Protein AF-0000000072336458 (afdb_homodimer)

Sequence (300 aa):
MQIFTILPWEIFVFIHFLVFYIAMMILLLCTHAFKNTLLQSLSLAPEAEARVSVIKREISEYDVVLFMKGNASKPACKFSRQALDILKTSKVPIIRTVDVLESQELRSGIKIFSNYPYIPQLYVRKTFIGGLEKILDMYNDGSLHKLLQGMQIFTILPWEIFVFIHFLVFYIAMMILLLCTHAFKNTLLQSLSLAPEAEARVSVIKREISEYDVVLFMKGNASKPACKFSRQALDILKTSKVPIIRTVDVLESQELRSGIKIFSNYPYIPQLYVRKTFIGGLEKILDMYNDGSLHKLLQG

pLDDT: mean 80.17, std 22.58, range [30.06, 98.81]

Foldseek 3Di:
DPPPPPPDPVVVVVVVVVVVVVVVVVVVVCCVVVVVVVPPVPVVPPLLVVLLVVVQCQLQVDQKEKEAADWPVDGDDPQRPQLSVLCVVLVQPDYHYHHQVVDPSNLVNVCVVLVHNDPTWMHGNSHTQGGSVSSVVCSVVVNNSVRRVD/DPPPPPVDCVVVVVVVVVVVVVVVVVVVVCCVVVVVVVPPCPVVPVLLVVLLVVVQCQLQVDQKEKEAADWPVDGDDPQRPVLSVLCVVLVQPDYHYHHQVVDPSNLVNVCVVLVHNDPTWMHGNSHTQGGSVSSVVCSVVVNNSVRRVD

Structure (mmCIF, N/CA/C/O backbone):
data_AF-0000000072336458-model_v1
#
loop_
_entity.id
_entity.type
_entity.pdbx_description
1 polymer 'Glutaredoxin domain-containing protein'
#
loop_
_atom_site.group_PDB
_atom_site.id
_atom_site.type_symbol
_atom_site.label_atom_id
_atom_site.label_alt_id
_atom_site.label_comp_id
_atom_site.label_asym_id
_atom_site.label_entity_id
_atom_site.label_seq_id
_atom_site.pdbx_PDB_ins_code
_atom_site.Cartn_x
_atom_site.Cartn_y
_atom_site.Cartn_z
_atom_site.occupancy
_atom_site.B_iso_or_equiv
_atom_site.auth_seq_id
_atom_site.auth_comp_id
_atom_site.auth_asym_id
_atom_site.auth_atom_id
_atom_site.pdbx_PDB_model_num
ATOM 1 N N . MET A 1 1 ? -31.766 7.355 86.062 1 30.81 1 MET A N 1
ATOM 2 C CA . MET A 1 1 ? -30.453 7.992 85.938 1 30.81 1 MET A CA 1
ATOM 3 C C . MET A 1 1 ? -29.766 7.477 84.688 1 30.81 1 MET A C 1
ATOM 5 O O . MET A 1 1 ? -29.312 6.328 84.625 1 30.81 1 MET A O 1
ATOM 9 N N . GLN A 1 2 ? -30.328 7.812 83.438 1 34.25 2 GLN A N 1
ATOM 10 C CA . GLN A 1 2 ? -30.031 7.371 82.062 1 34.25 2 GLN A CA 1
ATOM 11 C C . GLN A 1 2 ? -28.672 7.902 81.562 1 34.25 2 GLN A C 1
ATOM 13 O O . GLN A 1 2 ? -28.422 9.109 81.625 1 34.25 2 GLN A O 1
ATOM 18 N N . ILE A 1 3 ? -27.531 7.203 81.812 1 37.75 3 ILE A N 1
ATOM 19 C CA . ILE A 1 3 ? -26.125 7.426 81.562 1 37.75 3 ILE A CA 1
ATOM 20 C C . ILE A 1 3 ? -25.906 7.539 80.062 1 37.75 3 ILE A C 1
ATOM 22 O O . ILE A 1 3 ? -26.156 6.582 79.312 1 37.75 3 ILE A O 1
ATOM 26 N N . PHE A 1 4 ? -26.219 8.719 79.375 1 40.88 4 PHE A N 1
ATOM 27 C CA . PHE A 1 4 ? -25.969 9.047 77.938 1 40.88 4 PHE A CA 1
ATOM 28 C C . PHE A 1 4 ? -24.469 9.133 77.688 1 40.88 4 PHE A C 1
ATOM 30 O O . PHE A 1 4 ? -23.766 9.922 78.312 1 40.88 4 PHE A O 1
ATOM 37 N N . THR A 1 5 ? -23.766 7.969 77.5 1 41.88 5 THR A N 1
ATOM 38 C CA . THR A 1 5 ? -22.359 7.852 77.125 1 41.88 5 THR A CA 1
ATOM 39 C C . THR A 1 5 ? -22.047 8.617 75.875 1 41.88 5 THR A C 1
ATOM 41 O O . THR A 1 5 ? -22.625 8.344 74.812 1 41.88 5 THR A O 1
ATOM 44 N N . ILE A 1 6 ? -21.875 9.898 75.938 1 44.22 6 ILE A N 1
ATOM 45 C CA . ILE A 1 6 ? -21.422 10.844 74.938 1 44.22 6 ILE A CA 1
ATOM 46 C C . ILE A 1 6 ? -20.047 10.414 74.438 1 44.22 6 ILE A C 1
ATOM 48 O O . ILE A 1 6 ? -19.078 10.359 75.188 1 44.22 6 ILE A O 1
ATOM 52 N N . LEU A 1 7 ? -20.016 9.328 73.625 1 46.62 7 LEU A N 1
ATOM 53 C CA . LEU A 1 7 ? -18.75 8.969 73 1 46.62 7 LEU A CA 1
ATOM 54 C C . LEU A 1 7 ? -18.156 10.172 72.25 1 46.62 7 LEU A C 1
ATOM 56 O O . LEU A 1 7 ? -18.859 10.914 71.625 1 46.62 7 LEU A O 1
ATOM 60 N N . PRO A 1 8 ? -17 10.695 72.812 1 49.66 8 PRO A N 1
ATOM 61 C CA . PRO A 1 8 ? -16.359 11.961 72.438 1 49.66 8 PRO A CA 1
ATOM 62 C C . PRO A 1 8 ? -16.078 12.094 70.938 1 49.66 8 PRO A C 1
ATOM 64 O O . PRO A 1 8 ? -15.742 11.102 70.312 1 49.66 8 PRO A O 1
ATOM 67 N N . TRP A 1 9 ? -16.734 13.039 70.25 1 52.72 9 TRP A N 1
ATOM 68 C CA . TRP A 1 9 ? -16.625 13.555 68.875 1 52.72 9 TRP A CA 1
ATOM 69 C C . TRP A 1 9 ? -15.156 13.656 68.438 1 52.72 9 TRP A C 1
ATOM 71 O O . TRP A 1 9 ? -14.836 13.492 67.25 1 52.72 9 TRP A O 1
ATOM 81 N N . GLU A 1 10 ? -14.281 13.633 69.438 1 61.44 10 GLU A N 1
ATOM 82 C CA . GLU A 1 10 ? -12.859 13.82 69.125 1 61.44 10 GLU A CA 1
ATOM 83 C C . GLU A 1 10 ? -12.266 12.562 68.5 1 61.44 10 GLU A C 1
ATOM 85 O O . GLU A 1 10 ? -11.398 12.648 67.625 1 61.44 10 GLU A O 1
ATOM 90 N N . ILE A 1 11 ? -12.875 11.367 68.875 1 56.75 11 ILE A N 1
ATOM 91 C CA . ILE A 1 11 ? -12.359 10.117 68.312 1 56.75 11 ILE A CA 1
ATOM 92 C C . ILE A 1 11 ? -12.758 9.992 66.875 1 56.75 11 ILE A C 1
ATOM 94 O O . ILE A 1 11 ? -11.961 9.539 66 1 56.75 11 ILE A O 1
ATOM 98 N N . PHE A 1 12 ? -13.961 10.617 66.562 1 57.5 12 PHE A N 1
ATOM 99 C CA . PHE A 1 12 ? -14.43 10.547 65.188 1 57.5 12 PHE A CA 1
ATOM 100 C C . PHE A 1 12 ? -13.578 11.43 64.312 1 57.5 12 PHE A C 1
ATOM 102 O O . PHE A 1 12 ? -13.234 11.023 63.188 1 57.5 12 PHE A O 1
ATOM 109 N N . VAL A 1 13 ? -13.086 12.531 64.875 1 61.44 13 VAL A N 1
ATOM 110 C CA . VAL A 1 13 ? -12.297 13.461 64.062 1 61.44 13 VAL A CA 1
ATOM 111 C C . VAL A 1 13 ? -10.883 12.914 63.906 1 61.44 13 VAL A C 1
ATOM 113 O O . VAL A 1 13 ? -10.305 13.016 62.812 1 61.44 13 VAL A O 1
ATOM 116 N N . PHE A 1 14 ? -10.398 12.141 64.938 1 62.72 14 PHE A N 1
ATOM 117 C CA . PHE A 1 14 ? -9.055 11.586 64.875 1 62.72 14 PHE A CA 1
ATOM 118 C C . PHE A 1 14 ? -9 10.398 63.906 1 62.72 14 PHE A C 1
ATOM 120 O O . PHE A 1 14 ? -8.031 10.242 63.156 1 62.72 14 PHE A O 1
ATOM 127 N N . ILE A 1 15 ? -10.133 9.625 63.844 1 63.22 15 ILE A N 1
ATOM 128 C CA . ILE A 1 15 ? -10.195 8.484 62.969 1 63.22 15 ILE A CA 1
ATOM 129 C C . ILE A 1 15 ? -10.305 8.969 61.5 1 63.22 15 ILE A C 1
ATOM 131 O O . ILE A 1 15 ? -9.68 8.414 60.594 1 63.22 15 ILE A O 1
ATOM 135 N N . HIS A 1 16 ? -10.961 10.148 61.312 1 68.94 16 HIS A N 1
ATOM 136 C CA . HIS A 1 16 ? -11.102 10.695 59.969 1 68.94 16 HIS A CA 1
ATOM 137 C C . HIS A 1 16 ? -9.781 11.273 59.469 1 68.94 16 HIS A C 1
ATOM 139 O O . HIS A 1 16 ? -9.43 11.125 58.312 1 68.94 16 HIS A O 1
ATOM 145 N N . PHE A 1 17 ? -8.961 11.766 60.469 1 69.25 17 PHE A N 1
ATOM 146 C CA . PHE A 1 17 ? -7.66 12.312 60.125 1 69.25 17 PHE A CA 1
ATOM 147 C C . PHE A 1 17 ? -6.68 11.195 59.781 1 69.25 17 PHE A C 1
ATOM 149 O O . PHE A 1 17 ? -5.891 11.305 58.844 1 69.25 17 PHE A O 1
ATOM 156 N N . LEU A 1 18 ? -6.785 9.992 60.469 1 67.12 18 LEU A N 1
ATOM 157 C CA . LEU A 1 18 ? -5.918 8.852 60.219 1 67.12 18 LEU A CA 1
ATOM 158 C C . LEU A 1 18 ? -6.273 8.18 58.875 1 67.12 18 LEU A C 1
ATOM 160 O O . LEU A 1 18 ? -5.387 7.785 58.125 1 67.12 18 LEU A O 1
ATOM 164 N N . VAL A 1 19 ? -7.605 8.133 58.594 1 66.56 19 VAL A N 1
ATOM 165 C CA . VAL A 1 19 ? -8.055 7.535 57.344 1 66.56 19 VAL A CA 1
ATOM 166 C C . VAL A 1 19 ? -7.66 8.422 56.188 1 66.56 19 VAL A C 1
ATOM 168 O O . VAL A 1 19 ? -7.254 7.93 55.125 1 66.56 19 VAL A O 1
ATOM 171 N N . PHE A 1 20 ? -7.664 9.734 56.406 1 63.22 20 PHE A N 1
ATOM 172 C CA . PHE A 1 20 ? -7.258 10.68 55.375 1 63.22 20 PHE A CA 1
ATOM 173 C C . PHE A 1 20 ? -5.754 10.633 55.156 1 63.22 20 PHE A C 1
ATOM 175 O O . PHE A 1 20 ? -5.285 10.672 54 1 63.22 20 PHE A O 1
ATOM 182 N N . TYR A 1 21 ? -5.02 10.5 56.219 1 66.69 21 TYR A N 1
ATOM 183 C CA . TYR A 1 21 ? -3.568 10.391 56.125 1 66.69 21 TYR A CA 1
ATOM 184 C C . TYR A 1 21 ? -3.162 9.094 55.438 1 66.69 21 TYR A C 1
ATOM 186 O O . TYR A 1 21 ? -2.24 9.07 54.625 1 66.69 21 TYR A O 1
ATOM 194 N N . ILE A 1 22 ? -3.885 7.996 55.781 1 63.62 22 ILE A N 1
ATOM 195 C CA . ILE A 1 22 ? -3.594 6.711 55.156 1 63.62 22 ILE A CA 1
ATOM 196 C C . ILE A 1 22 ? -3.98 6.746 53.688 1 63.62 22 ILE A C 1
ATOM 198 O O . ILE A 1 22 ? -3.25 6.234 52.844 1 63.62 22 ILE A O 1
ATOM 202 N N . ALA A 1 23 ? -5.082 7.438 53.438 1 60.38 23 ALA A N 1
ATOM 203 C CA . ALA A 1 23 ? -5.508 7.586 52.062 1 60.38 23 ALA A CA 1
ATOM 204 C C . ALA A 1 23 ? -4.516 8.43 51.281 1 60.38 23 ALA A C 1
ATOM 206 O O . ALA A 1 23 ? -4.199 8.117 50.125 1 60.38 23 ALA A O 1
ATOM 207 N N . MET A 1 24 ? -3.934 9.492 51.906 1 55.81 24 MET A N 1
ATOM 208 C CA . MET A 1 24 ? -2.936 10.344 51.25 1 55.81 24 MET A CA 1
ATOM 209 C C . MET A 1 24 ? -1.625 9.586 51.062 1 55.81 24 MET A C 1
ATOM 211 O O . MET A 1 24 ? -0.982 9.703 50.031 1 55.81 24 MET A O 1
ATOM 215 N N . MET A 1 25 ? -1.279 8.695 52.031 1 56.66 25 MET A N 1
ATOM 216 C CA . MET A 1 25 ? -0.054 7.914 51.938 1 56.66 25 MET A CA 1
ATOM 217 C C . MET A 1 25 ? -0.199 6.832 50.875 1 56.66 25 MET A C 1
ATOM 219 O O . MET A 1 25 ? 0.729 6.594 50.094 1 56.66 25 MET A O 1
ATOM 223 N N . ILE A 1 26 ? -1.409 6.211 50.781 1 56.69 26 ILE A N 1
ATOM 224 C CA . ILE A 1 26 ? -1.661 5.223 49.75 1 56.69 26 ILE A CA 1
ATOM 225 C C . ILE A 1 26 ? -1.669 5.902 48.375 1 56.69 26 ILE A C 1
ATOM 227 O O . ILE A 1 26 ? -1.119 5.375 47.406 1 56.69 26 ILE A O 1
ATOM 231 N N . LEU A 1 27 ? -2.213 7.086 48.344 1 53.03 27 LEU A N 1
ATOM 232 C CA . LEU A 1 27 ? -2.193 7.84 47.094 1 53.03 27 LEU A CA 1
ATOM 233 C C . LEU A 1 27 ? -0.768 8.227 46.719 1 53.03 27 LEU A C 1
ATOM 235 O O . LEU A 1 27 ? -0.398 8.172 45.531 1 53.03 27 LEU A O 1
ATOM 239 N N . LEU A 1 28 ? 0.025 8.578 47.719 1 52.12 28 LEU A N 1
ATOM 240 C CA . LEU A 1 28 ? 1.422 8.898 47.438 1 52.12 28 LEU A CA 1
ATOM 241 C C . LEU A 1 28 ? 2.197 7.656 47.031 1 52.12 28 LEU A C 1
ATOM 243 O O . LEU A 1 28 ? 3.053 7.723 46.156 1 52.12 28 LEU A O 1
ATOM 247 N N . LEU A 1 29 ? 1.906 6.566 47.719 1 51.78 29 LEU A N 1
ATOM 248 C CA . LEU A 1 29 ? 2.559 5.332 47.281 1 51.78 29 LEU A CA 1
ATOM 249 C C . LEU A 1 29 ? 2.059 4.887 45.906 1 51.78 29 LEU A C 1
ATOM 251 O O . LEU A 1 29 ? 2.826 4.352 45.125 1 51.78 29 LEU A O 1
ATOM 255 N N . CYS A 1 30 ? 0.756 5.082 45.75 1 48.06 30 CYS A N 1
ATOM 256 C CA . CYS A 1 30 ? 0.227 4.754 44.406 1 48.06 30 CYS A CA 1
ATOM 257 C C . CYS A 1 30 ? 0.785 5.695 43.344 1 48.06 30 CYS A C 1
ATOM 259 O O . CYS A 1 30 ? 1.079 5.27 42.25 1 48.06 30 CYS A O 1
ATOM 261 N N . THR A 1 31 ? 0.927 6.988 43.812 1 46.75 31 THR A N 1
ATOM 262 C CA . THR A 1 31 ? 1.509 7.879 42.812 1 46.75 31 THR A CA 1
ATOM 263 C C . THR A 1 31 ? 2.988 7.57 42.594 1 46.75 31 THR A C 1
ATOM 265 O O . THR A 1 31 ? 3.51 7.711 41.5 1 46.75 31 THR A O 1
ATOM 268 N N . HIS A 1 32 ? 3.721 7.27 43.719 1 40.09 32 HIS A N 1
ATOM 269 C CA . HIS A 1 32 ? 5.113 6.891 43.469 1 40.09 32 HIS A CA 1
ATOM 270 C C . HIS A 1 32 ? 5.207 5.574 42.719 1 40.09 32 HIS A C 1
ATOM 272 O O . HIS A 1 32 ? 6.078 5.41 41.844 1 40.09 32 HIS A O 1
ATOM 278 N N . ALA A 1 33 ? 4.426 4.562 43.188 1 38.75 33 ALA A N 1
ATOM 279 C CA . ALA A 1 33 ? 4.488 3.324 42.406 1 38.75 33 ALA A CA 1
ATOM 280 C C . ALA A 1 33 ? 3.963 3.539 41 1 38.75 33 ALA A C 1
ATOM 282 O O . ALA A 1 33 ? 4.477 2.951 40.031 1 38.75 33 ALA A O 1
ATOM 283 N N . PHE A 1 34 ? 2.889 4.332 40.875 1 37.41 34 PHE A N 1
ATOM 284 C CA . PHE A 1 34 ? 2.395 4.617 39.531 1 37.41 34 PHE A CA 1
ATOM 285 C C . PHE A 1 34 ? 3.355 5.535 38.781 1 37.41 34 PHE A C 1
ATOM 287 O O . PHE A 1 34 ? 3.473 5.457 37.562 1 37.41 34 PHE A O 1
ATOM 294 N N . LYS A 1 35 ? 4.004 6.527 39.469 1 39.91 35 LYS A N 1
ATOM 295 C CA . LYS A 1 35 ? 5.012 7.277 38.719 1 39.91 35 LYS A CA 1
ATOM 296 C C . LYS A 1 35 ? 6.102 6.352 38.188 1 39.91 35 LYS A C 1
ATOM 298 O O . LYS A 1 35 ? 6.57 6.527 37.062 1 39.91 35 LYS A O 1
ATOM 303 N N . ASN A 1 36 ? 6.543 5.516 39 1 38.84 36 ASN A N 1
ATOM 304 C CA . ASN A 1 36 ? 7.695 4.742 38.562 1 38.84 36 ASN A CA 1
ATOM 305 C C . ASN A 1 36 ? 7.305 3.729 37.469 1 38.84 36 ASN A C 1
ATOM 307 O O . ASN A 1 36 ? 8.156 3.256 36.719 1 38.84 36 ASN A O 1
ATOM 311 N N . THR A 1 37 ? 6.145 3.111 37.719 1 35.38 37 THR A N 1
ATOM 312 C CA . THR A 1 37 ? 5.82 2.072 36.75 1 35.38 37 THR A CA 1
ATOM 313 C C . THR A 1 37 ? 5.461 2.688 35.406 1 35.38 37 THR A C 1
ATOM 315 O O . THR A 1 37 ? 5.816 2.146 34.344 1 35.38 37 THR A O 1
ATOM 318 N N . LEU A 1 38 ? 4.645 3.77 35.406 1 38.97 38 LEU A N 1
ATOM 319 C CA . LEU A 1 38 ? 4.215 4.281 34.125 1 38.97 38 LEU A CA 1
ATOM 320 C C . LEU A 1 38 ? 5.398 4.844 33.344 1 38.97 38 LEU A C 1
ATOM 322 O O . LEU A 1 38 ? 5.371 4.891 32.094 1 38.97 38 LEU A O 1
ATOM 326 N N . LEU A 1 39 ? 6.266 5.473 34.094 1 33.78 39 LEU A N 1
ATOM 327 C CA . LEU A 1 39 ? 7.457 5.848 33.344 1 33.78 39 LEU A CA 1
ATOM 328 C C . LEU A 1 39 ? 8.18 4.613 32.812 1 33.78 39 LEU A C 1
ATOM 330 O O . LEU A 1 39 ? 9.383 4.66 32.562 1 33.78 39 LEU A O 1
ATOM 334 N N . GLN A 1 40 ? 7.633 3.521 33.25 1 32.84 40 GLN A N 1
ATOM 335 C CA . GLN A 1 40 ? 8.367 2.504 32.5 1 32.84 40 GLN A CA 1
ATOM 336 C C . GLN A 1 40 ? 8.703 2.984 31.094 1 32.84 40 GLN A C 1
ATOM 338 O O . GLN A 1 40 ? 7.809 3.379 30.328 1 32.84 40 GLN A O 1
ATOM 343 N N . SER A 1 41 ? 9.797 3.568 30.953 1 34.91 41 SER A N 1
ATOM 344 C CA . SER A 1 41 ? 10.508 3.865 29.719 1 34.91 41 SER A CA 1
ATOM 345 C C . SER A 1 41 ? 10.266 2.787 28.672 1 34.91 41 SER A C 1
ATOM 347 O O . SER A 1 41 ? 10.656 1.634 28.844 1 34.91 41 SER A O 1
ATOM 349 N N . LEU A 1 42 ? 9.094 2.459 28.328 1 36.09 42 LEU A N 1
ATOM 350 C CA . LEU A 1 42 ? 9.102 1.864 27 1 36.09 42 LEU A CA 1
ATOM 351 C C . LEU A 1 42 ? 10.352 2.279 26.234 1 36.09 42 LEU A C 1
ATOM 353 O O . LEU A 1 42 ? 10.445 3.412 25.75 1 36.09 42 LEU A O 1
ATOM 357 N N . SER A 1 43 ? 11.328 2.098 26.859 1 37.31 43 SER A N 1
ATOM 358 C CA . SER A 1 43 ? 12.586 2.088 26.109 1 37.31 43 SER A CA 1
ATOM 359 C C . SER A 1 43 ? 12.375 1.592 24.688 1 37.31 43 SER A C 1
ATOM 361 O O . SER A 1 43 ? 12.141 0.402 24.469 1 37.31 43 SER A O 1
ATOM 363 N N . LEU A 1 44 ? 11.375 2.15 24.016 1 44.25 44 LEU A N 1
ATOM 364 C CA . LEU A 1 44 ? 11.422 1.927 22.578 1 44.25 44 LEU A CA 1
ATOM 365 C C . LEU A 1 44 ? 12.852 1.633 22.125 1 44.25 44 LEU A C 1
ATOM 367 O O . LEU A 1 44 ? 13.789 2.303 22.547 1 44.25 44 LEU A O 1
ATOM 371 N N . ALA A 1 45 ? 13.039 0.462 21.812 1 46.62 45 ALA A N 1
ATOM 372 C CA . ALA A 1 45 ? 14.328 0.113 21.219 1 46.62 45 ALA A CA 1
ATOM 373 C C . ALA A 1 45 ? 14.953 1.317 20.516 1 46.62 45 ALA A C 1
ATOM 375 O O . ALA A 1 45 ? 14.242 2.227 20.078 1 46.62 45 ALA A O 1
ATOM 376 N N . PRO A 1 46 ? 16.266 1.608 21.078 1 52.09 46 PRO A N 1
ATOM 377 C CA . PRO A 1 46 ? 16.984 2.732 20.484 1 52.09 46 PRO A CA 1
ATOM 378 C C . PRO A 1 46 ? 16.5 3.074 19.078 1 52.09 46 PRO A C 1
ATOM 380 O O . PRO A 1 46 ? 16.453 4.25 18.703 1 52.09 46 PRO A O 1
ATOM 383 N N . GLU A 1 47 ? 16.125 2.086 18.328 1 56.72 47 GLU A N 1
ATOM 384 C CA . GLU A 1 47 ? 15.664 2.334 16.969 1 56.72 47 GLU A CA 1
ATOM 385 C C . GLU A 1 47 ? 14.281 2.988 16.953 1 56.72 47 GLU A C 1
ATOM 387 O O . GLU A 1 47 ? 14.016 3.879 16.156 1 56.72 47 GLU A O 1
ATOM 392 N N . ALA A 1 48 ? 13.469 2.547 17.938 1 58.56 48 ALA A N 1
ATOM 393 C CA . ALA A 1 48 ? 12.133 3.131 18.078 1 58.56 48 ALA A CA 1
ATOM 394 C C . ALA A 1 48 ? 12.211 4.594 18.5 1 58.56 48 ALA A C 1
ATOM 396 O O . ALA A 1 48 ? 11.477 5.438 18 1 58.56 48 ALA A O 1
ATOM 397 N N . GLU A 1 49 ? 13.141 4.945 19.453 1 61.94 49 GLU A N 1
ATOM 398 C CA . GLU A 1 49 ? 13.336 6.32 19.906 1 61.94 49 GLU A CA 1
ATOM 399 C C . GLU A 1 49 ? 13.82 7.211 18.75 1 61.94 49 GLU A C 1
ATOM 401 O O . GLU A 1 49 ? 13.391 8.359 18.641 1 61.94 49 GLU A O 1
ATOM 406 N N . ALA A 1 50 ? 14.68 6.645 17.953 1 63.94 50 ALA A N 1
ATOM 407 C CA . ALA A 1 50 ? 15.203 7.41 16.828 1 63.94 50 ALA A CA 1
ATOM 408 C C . ALA A 1 50 ? 14.102 7.738 15.828 1 63.94 50 ALA A C 1
ATOM 410 O O . ALA A 1 50 ? 14.039 8.859 15.312 1 63.94 50 ALA A O 1
ATOM 411 N N . ARG A 1 51 ? 13.18 6.871 15.695 1 73.69 51 ARG A N 1
ATOM 412 C CA . ARG A 1 51 ? 12.156 7.102 14.672 1 73.69 51 ARG A CA 1
ATOM 413 C C . ARG A 1 51 ? 11.078 8.055 15.18 1 73.69 51 ARG A C 1
ATOM 415 O O . ARG A 1 51 ? 10.578 8.883 14.43 1 73.69 51 ARG A O 1
ATOM 422 N N . VAL A 1 52 ? 10.875 8.008 16.484 1 81.81 52 VAL A N 1
ATOM 423 C CA . VAL A 1 52 ? 9.992 9.008 17.062 1 81.81 52 VAL A CA 1
ATOM 424 C C . VAL A 1 52 ? 10.617 10.391 16.922 1 81.81 52 VAL A C 1
ATOM 426 O O . VAL A 1 52 ? 9.914 11.375 16.672 1 81.81 52 VAL A O 1
ATOM 429 N N . SER A 1 53 ? 11.867 10.422 16.953 1 88.62 53 SER A N 1
ATOM 430 C CA . SER A 1 53 ? 12.578 11.68 16.781 1 88.62 53 SER A CA 1
ATOM 431 C C . SER A 1 53 ? 12.43 12.219 15.367 1 88.62 53 SER A C 1
ATOM 433 O O . SER A 1 53 ? 12.258 13.422 15.164 1 88.62 53 SER A O 1
ATOM 435 N N . VAL A 1 54 ? 12.445 11.328 14.383 1 92.31 54 VAL A N 1
ATOM 436 C CA . VAL A 1 54 ? 12.273 11.75 12.992 1 92.31 54 VAL A CA 1
ATOM 437 C C . VAL A 1 54 ? 10.867 12.305 12.797 1 92.31 54 VAL A C 1
ATOM 439 O O . VAL A 1 54 ? 10.695 13.359 12.18 1 92.31 54 VAL A O 1
ATOM 442 N N . ILE A 1 55 ? 9.898 11.648 13.328 1 97 55 ILE A N 1
ATOM 443 C CA . ILE A 1 55 ? 8.5 12.039 13.203 1 97 55 ILE A CA 1
ATOM 444 C C . ILE A 1 55 ? 8.289 13.422 13.812 1 97 55 ILE A C 1
ATOM 446 O O . ILE A 1 55 ? 7.734 14.32 13.172 1 97 55 ILE A O 1
ATOM 450 N N . LYS A 1 56 ? 8.766 13.664 14.992 1 97 56 LYS A N 1
ATOM 451 C CA . LYS A 1 56 ? 8.633 14.938 15.68 1 97 56 LYS A CA 1
ATOM 452 C C . LYS A 1 56 ? 9.344 16.047 14.914 1 97 56 LYS A C 1
ATOM 454 O O . LYS A 1 56 ? 8.828 17.172 14.812 1 97 56 LYS A O 1
ATOM 459 N N . ARG A 1 57 ? 10.492 15.766 14.406 1 97.31 57 ARG A N 1
ATOM 460 C CA . ARG A 1 57 ? 11.25 16.766 13.656 1 97.31 57 ARG A CA 1
ATOM 461 C C . ARG A 1 57 ? 10.484 17.203 12.414 1 97.31 57 ARG A C 1
ATOM 463 O O . ARG A 1 57 ? 10.367 18.406 12.148 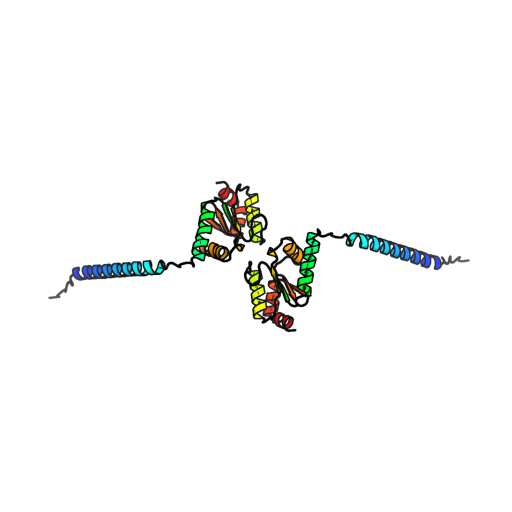1 97.31 57 ARG A O 1
ATOM 470 N N . GLU A 1 58 ? 10 16.172 11.656 1 97 58 GLU A N 1
ATOM 471 C CA . GLU A 1 58 ? 9.258 16.5 10.445 1 97 58 GLU A CA 1
ATOM 472 C C . GLU A 1 58 ? 8.047 17.375 10.758 1 97 58 GLU A C 1
ATOM 474 O O . GLU A 1 58 ? 7.801 18.375 10.086 1 97 58 GLU A O 1
ATOM 479 N N . ILE A 1 59 ? 7.359 17 11.789 1 97.69 59 ILE A N 1
ATOM 480 C CA . ILE A 1 59 ? 6.129 17.688 12.18 1 97.69 59 ILE A CA 1
ATOM 481 C C . ILE A 1 59 ? 6.461 19.094 12.695 1 97.69 59 ILE A C 1
ATOM 483 O O . ILE A 1 59 ? 5.695 20.031 12.484 1 97.69 59 ILE A O 1
ATOM 487 N N . SER A 1 60 ? 7.598 19.219 13.305 1 97.25 60 SER A N 1
ATOM 488 C CA . SER A 1 60 ? 7.996 20.5 13.875 1 97.25 60 SER A CA 1
ATOM 489 C C . SER A 1 60 ? 8.57 21.438 12.812 1 97.25 60 SER A C 1
ATOM 491 O O . SER A 1 60 ? 8.453 22.656 12.914 1 97.25 60 SER A O 1
ATOM 493 N N . GLU A 1 61 ? 9.133 20.922 11.82 1 96.88 61 GLU A N 1
ATOM 494 C CA . GLU A 1 61 ? 9.875 21.703 10.836 1 96.88 61 GLU A CA 1
ATOM 495 C C . GLU A 1 61 ? 8.945 22.219 9.734 1 96.88 61 GLU A C 1
ATOM 497 O O . GLU A 1 61 ? 9.219 23.25 9.117 1 96.88 61 GLU A O 1
ATOM 502 N N . TYR A 1 62 ? 7.902 21.484 9.492 1 96.81 62 TYR A N 1
ATOM 503 C CA . TYR A 1 62 ? 7.035 21.859 8.375 1 96.81 62 TYR A CA 1
ATOM 504 C C . TYR A 1 62 ? 5.602 22.062 8.852 1 96.81 62 TYR A C 1
ATOM 506 O O . TYR A 1 62 ? 5.141 21.391 9.773 1 96.81 62 TYR A O 1
ATOM 514 N N . ASP A 1 63 ? 4.891 22.938 8.203 1 96.31 63 ASP A N 1
ATOM 515 C CA . ASP A 1 63 ? 3.525 23.281 8.602 1 96.31 63 ASP A CA 1
ATOM 516 C C . ASP A 1 63 ? 2.539 22.203 8.148 1 96.31 63 ASP A C 1
ATOM 518 O O . ASP A 1 63 ? 1.52 21.984 8.797 1 96.31 63 ASP A O 1
ATOM 522 N N . VAL A 1 64 ? 2.803 21.641 7.012 1 97.88 64 VAL A N 1
ATOM 523 C CA . VAL A 1 64 ? 1.952 20.594 6.453 1 97.88 64 VAL A CA 1
ATOM 524 C C . VAL A 1 64 ? 2.791 19.359 6.141 1 97.88 64 VAL A C 1
ATOM 526 O O . VAL A 1 64 ? 3.684 19.406 5.293 1 97.88 64 VAL A O 1
ATOM 529 N N . VAL A 1 65 ? 2.531 18.281 6.875 1 98.38 65 VAL A N 1
ATOM 530 C CA . VAL A 1 65 ? 3.285 17.047 6.711 1 98.38 65 VAL A CA 1
ATOM 531 C C . VAL A 1 65 ? 2.328 15.891 6.418 1 98.38 65 VAL A C 1
ATOM 533 O O . VAL A 1 65 ? 1.34 15.703 7.133 1 98.38 65 VAL A O 1
ATOM 536 N N . LEU A 1 66 ? 2.512 15.172 5.387 1 98.69 66 LEU A N 1
ATOM 537 C CA . LEU A 1 66 ? 1.761 13.969 5.047 1 98.69 66 LEU A CA 1
ATOM 538 C C . LEU A 1 66 ? 2.65 12.734 5.129 1 98.69 66 LEU A C 1
ATOM 540 O O . LEU A 1 66 ? 3.572 12.57 4.324 1 98.69 66 LEU A O 1
ATOM 544 N N . PHE A 1 67 ? 2.482 11.93 6.141 1 98.62 67 PHE A N 1
ATOM 545 C CA . PHE A 1 67 ? 3.072 10.602 6.152 1 98.62 67 PHE A CA 1
ATOM 546 C C . PHE A 1 67 ? 2.305 9.656 5.234 1 98.62 67 PHE A C 1
ATOM 548 O O . PHE A 1 67 ? 1.103 9.445 5.414 1 98.62 67 PHE A O 1
ATOM 555 N N . MET A 1 68 ? 2.924 9.008 4.258 1 98.44 68 MET A N 1
ATOM 556 C CA . MET A 1 68 ? 2.193 8.266 3.238 1 98.44 68 MET A CA 1
ATOM 557 C C . MET A 1 68 ? 2.994 7.051 2.775 1 98.44 68 MET A C 1
ATOM 559 O O . MET A 1 68 ? 4.176 6.926 3.094 1 98.44 68 MET A O 1
ATOM 563 N N . LYS A 1 69 ? 2.344 6.129 2.121 1 97.5 69 LYS A N 1
ATOM 564 C CA . LYS A 1 69 ? 3.031 5.035 1.439 1 97.5 69 LYS A CA 1
ATOM 565 C C . LYS A 1 69 ? 3.551 5.48 0.075 1 97.5 69 LYS A C 1
ATOM 567 O O . LYS A 1 69 ? 2.768 5.805 -0.819 1 97.5 69 LYS A O 1
ATOM 572 N N . GLY A 1 70 ? 4.848 5.496 -0.035 1 96 70 GLY A N 1
ATOM 573 C CA . GLY A 1 70 ? 5.449 6.164 -1.177 1 96 70 GLY A CA 1
ATOM 574 C C . GLY A 1 70 ? 5.723 7.637 -0.929 1 96 70 GLY A C 1
ATOM 575 O O . GLY A 1 70 ? 5.727 8.086 0.218 1 96 70 GLY A O 1
ATOM 576 N N . ASN A 1 71 ? 6.109 8.344 -1.929 1 94.88 71 ASN A N 1
ATOM 577 C CA . ASN A 1 71 ? 6.352 9.781 -1.834 1 94.88 71 ASN A CA 1
ATOM 578 C C . ASN A 1 71 ? 5.621 10.547 -2.934 1 94.88 71 ASN A C 1
ATOM 580 O O . ASN A 1 71 ? 4.84 9.961 -3.686 1 94.88 71 ASN A O 1
ATOM 584 N N . ALA A 1 72 ? 5.828 11.867 -2.947 1 94 72 ALA A N 1
ATOM 585 C CA . ALA A 1 72 ? 5.062 12.742 -3.83 1 94 72 ALA A CA 1
ATOM 586 C C . ALA A 1 72 ? 5.234 12.336 -5.289 1 94 72 ALA A C 1
ATOM 588 O O . ALA A 1 72 ? 4.285 12.414 -6.078 1 94 72 ALA A O 1
ATOM 589 N N . SER A 1 73 ? 6.43 11.836 -5.656 1 93.5 73 SER A N 1
ATOM 590 C CA . SER A 1 73 ? 6.723 11.516 -7.047 1 93.5 73 SER A CA 1
ATOM 591 C C . SER A 1 73 ? 6.262 10.102 -7.395 1 93.5 73 SER A C 1
ATOM 593 O O . SER A 1 73 ? 5.957 9.805 -8.547 1 93.5 73 SER A O 1
ATOM 595 N N . LYS A 1 74 ? 6.238 9.219 -6.367 1 92.5 74 LYS A N 1
ATOM 596 C CA . LYS A 1 74 ? 5.887 7.816 -6.598 1 92.5 74 LYS A CA 1
ATOM 597 C C . LYS A 1 74 ? 4.996 7.285 -5.48 1 92.5 74 LYS A C 1
ATOM 599 O O . LYS A 1 74 ? 5.391 6.379 -4.742 1 92.5 74 LYS A O 1
ATOM 604 N N . PRO A 1 75 ? 3.754 7.719 -5.5 1 95.38 75 PRO A N 1
ATOM 605 C CA . PRO A 1 75 ? 2.857 7.145 -4.492 1 95.38 75 PRO A CA 1
ATOM 606 C C . PRO A 1 75 ? 2.641 5.645 -4.676 1 95.38 75 PRO A C 1
ATOM 608 O O . PRO A 1 75 ? 2.52 5.172 -5.809 1 95.38 75 PRO A O 1
ATOM 611 N N . ALA A 1 76 ? 2.598 4.898 -3.646 1 94.75 76 ALA A N 1
ATOM 612 C CA . ALA A 1 76 ? 2.578 3.438 -3.713 1 94.75 76 ALA A CA 1
ATOM 613 C C . ALA A 1 76 ? 1.221 2.887 -3.283 1 94.75 76 ALA A C 1
ATOM 615 O O . ALA A 1 76 ? 1.031 1.671 -3.213 1 94.75 76 ALA A O 1
ATOM 616 N N . CYS A 1 77 ? 0.201 3.641 -3.072 1 95.88 77 CYS A N 1
ATOM 617 C CA . CYS A 1 77 ? -1.132 3.258 -2.619 1 95.88 77 CYS A CA 1
ATOM 618 C C . CYS A 1 77 ? -2.17 4.285 -3.049 1 95.88 77 CYS A C 1
ATOM 620 O O . CYS A 1 77 ? -1.918 5.492 -2.988 1 95.88 77 CYS A O 1
ATOM 622 N N . LYS A 1 78 ? -3.289 3.814 -3.426 1 93.81 78 LYS A N 1
ATOM 623 C CA . LYS A 1 78 ? -4.324 4.695 -3.957 1 93.81 78 LYS A CA 1
ATOM 624 C C . LYS A 1 78 ? -4.805 5.684 -2.898 1 93.81 78 LYS A C 1
ATOM 626 O O . LYS A 1 78 ? -5.086 6.844 -3.207 1 93.81 78 LYS A O 1
ATOM 631 N N . PHE A 1 79 ? -4.805 5.266 -1.688 1 96.31 79 PHE A N 1
ATOM 632 C CA . PHE A 1 79 ? -5.238 6.148 -0.611 1 96.31 79 PHE A CA 1
ATOM 633 C C . PHE A 1 79 ? -4.23 7.27 -0.394 1 96.31 79 PHE A C 1
ATOM 635 O O . PHE A 1 79 ? -4.609 8.43 -0.221 1 96.31 79 PHE A O 1
ATOM 642 N N . SER A 1 80 ? -2.955 6.973 -0.346 1 98.06 80 SER A N 1
ATOM 643 C CA . SER A 1 80 ? -1.898 7.969 -0.212 1 98.06 80 SER A CA 1
ATOM 644 C C . SER A 1 80 ? -1.91 8.945 -1.382 1 98.06 80 SER A C 1
ATOM 646 O O . SER A 1 80 ? -1.801 10.164 -1.186 1 98.06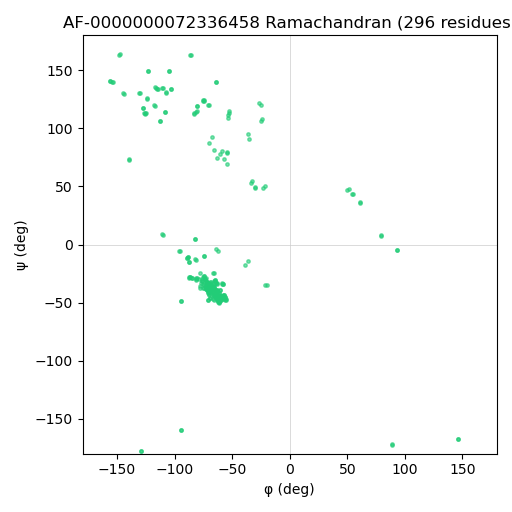 80 SER A O 1
ATOM 648 N N . ARG A 1 81 ? -2.031 8.414 -2.557 1 97.38 81 ARG A N 1
ATOM 649 C CA . ARG A 1 81 ? -2.09 9.258 -3.744 1 97.38 81 ARG A CA 1
ATOM 650 C C . ARG A 1 81 ? -3.271 10.219 -3.674 1 97.38 81 ARG A C 1
ATOM 652 O O . ARG A 1 81 ? -3.129 11.406 -3.963 1 97.38 81 ARG A O 1
ATOM 659 N N . GLN A 1 82 ? -4.359 9.664 -3.285 1 97.69 82 GLN A N 1
ATOM 660 C CA . GLN A 1 82 ? -5.562 10.492 -3.225 1 97.69 82 GLN A CA 1
ATOM 661 C C . GLN A 1 82 ? -5.41 11.617 -2.207 1 97.69 82 GLN A C 1
ATOM 663 O O . GLN A 1 82 ? -5.781 12.758 -2.477 1 97.69 82 GLN A O 1
ATOM 668 N N . ALA A 1 83 ? -4.906 11.305 -1.039 1 98.19 83 ALA A N 1
ATOM 669 C CA . ALA A 1 83 ? -4.668 12.336 -0.029 1 98.19 83 ALA A CA 1
ATOM 670 C C . ALA A 1 83 ? -3.752 13.43 -0.567 1 98.19 83 ALA A C 1
ATOM 672 O O . ALA A 1 83 ? -4.031 14.617 -0.397 1 98.19 83 ALA A O 1
ATOM 673 N N . LEU A 1 84 ? -2.682 13.008 -1.183 1 97.62 84 LEU A N 1
ATOM 674 C CA . LEU A 1 84 ? -1.738 13.961 -1.757 1 97.62 84 LEU A CA 1
ATOM 675 C C . LEU A 1 84 ? -2.426 14.852 -2.785 1 97.62 84 LEU A C 1
ATOM 677 O O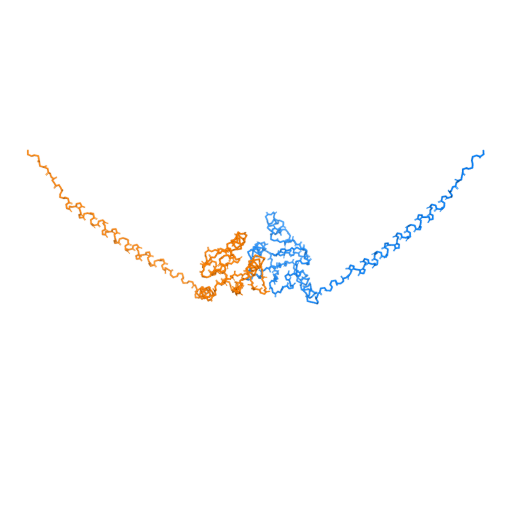 . LEU A 1 84 ? -2.219 16.062 -2.795 1 97.62 84 LEU A O 1
ATOM 681 N N . ASP A 1 85 ? -3.221 14.258 -3.682 1 96.88 85 ASP A N 1
ATOM 682 C CA . ASP A 1 85 ? -3.918 14.992 -4.73 1 96.88 85 ASP A CA 1
ATOM 683 C C . ASP A 1 85 ? -4.852 16.047 -4.141 1 96.88 85 ASP A C 1
ATOM 685 O O . ASP A 1 85 ? -4.926 17.172 -4.641 1 96.88 85 ASP A O 1
ATOM 689 N N . ILE A 1 86 ? -5.551 15.648 -3.156 1 97.12 86 ILE A N 1
ATOM 690 C CA . ILE A 1 86 ? -6.469 16.562 -2.49 1 97.12 86 ILE A CA 1
ATOM 691 C C . ILE A 1 86 ? -5.691 17.766 -1.938 1 97.12 86 ILE A C 1
ATOM 693 O O . ILE A 1 86 ? -6.117 18.906 -2.092 1 97.12 86 ILE A O 1
ATOM 697 N N . LEU A 1 87 ? -4.551 17.562 -1.264 1 96.69 87 LEU A N 1
ATOM 698 C CA . LEU A 1 87 ? -3.748 18.641 -0.688 1 96.69 87 LEU A CA 1
ATOM 699 C C . LEU A 1 87 ? -3.195 19.547 -1.779 1 96.69 87 LEU A C 1
ATOM 701 O O . LEU A 1 87 ? -3.166 20.766 -1.616 1 96.69 87 LEU A O 1
ATOM 705 N N . LYS A 1 88 ? -2.785 19 -2.855 1 94.19 88 LYS A N 1
ATOM 706 C CA . LYS A 1 88 ? -2.268 19.766 -3.979 1 94.19 88 LYS A CA 1
ATOM 707 C C . LYS A 1 88 ? -3.346 20.672 -4.566 1 94.19 88 LYS A C 1
ATOM 709 O O . LYS A 1 88 ? -3.072 21.812 -4.934 1 94.19 88 LYS A O 1
ATOM 714 N N . THR A 1 89 ? -4.496 20.125 -4.684 1 92.75 89 THR A N 1
ATOM 715 C CA . THR A 1 89 ? -5.609 20.891 -5.246 1 92.75 89 THR A CA 1
ATOM 716 C C . THR A 1 89 ? -6 22.047 -4.328 1 92.75 89 THR A C 1
ATOM 718 O O . THR A 1 89 ? -6.531 23.047 -4.789 1 92.75 89 THR A O 1
ATOM 721 N N . SER A 1 90 ? -5.703 21.906 -3.139 1 88.81 90 SER A N 1
ATOM 722 C CA . SER A 1 90 ? -6.031 22.938 -2.16 1 88.81 90 SER A CA 1
ATOM 723 C C . SER A 1 90 ? -4.992 24.047 -2.16 1 88.81 90 SER A C 1
ATOM 725 O O . SER A 1 90 ? -5.035 24.938 -1.318 1 88.81 90 SER A O 1
ATOM 727 N N . LYS A 1 91 ? -4.027 24 -3.055 1 82.75 91 LYS A N 1
ATOM 728 C CA . LYS A 1 91 ? -3.021 25.031 -3.295 1 82.75 91 LYS A CA 1
ATOM 729 C C . LYS A 1 91 ? -2.172 25.266 -2.051 1 82.75 91 LYS A C 1
ATOM 731 O O . LYS A 1 91 ? -1.906 26.406 -1.684 1 82.75 91 LYS A O 1
ATOM 736 N N . VAL A 1 92 ? -1.92 24.25 -1.368 1 82.81 92 VAL A N 1
ATOM 737 C CA . VAL A 1 92 ? -0.928 24.312 -0.299 1 82.81 92 VAL A CA 1
ATOM 738 C C . VAL A 1 92 ? 0.469 24.453 -0.898 1 82.81 92 VAL A C 1
ATOM 740 O O . VAL A 1 92 ? 0.862 23.672 -1.765 1 82.81 92 VAL A O 1
ATOM 743 N N . PRO A 1 93 ? 1.113 25.578 -0.52 1 77.38 93 PRO A N 1
ATOM 744 C CA . PRO A 1 93 ? 2.381 25.844 -1.203 1 77.38 93 PRO A CA 1
ATOM 745 C C . PRO A 1 93 ? 3.418 24.75 -0.971 1 77.38 93 PRO A C 1
ATOM 747 O O . PRO A 1 93 ? 4.121 24.344 -1.903 1 77.38 93 PRO A O 1
ATOM 750 N N . ILE A 1 94 ? 3.648 24.344 0.268 1 90.25 94 ILE A N 1
ATOM 751 C CA . ILE A 1 94 ? 4.684 23.359 0.564 1 90.25 94 ILE A CA 1
ATOM 752 C C . ILE A 1 94 ? 4.086 22.203 1.364 1 90.25 94 ILE A C 1
ATOM 754 O O . ILE A 1 94 ? 3.555 22.406 2.459 1 90.25 94 ILE A O 1
ATOM 758 N N . ILE A 1 95 ? 4.043 21.094 0.781 1 95.38 95 ILE A N 1
ATOM 759 C CA . ILE A 1 95 ? 3.621 19.875 1.455 1 95.38 95 ILE A CA 1
ATOM 760 C C . ILE A 1 95 ? 4.828 18.969 1.676 1 95.38 95 ILE A C 1
ATOM 762 O O . ILE A 1 95 ? 5.461 18.516 0.716 1 95.38 95 ILE A O 1
ATOM 766 N N . ARG A 1 96 ? 5.18 18.766 2.877 1 97.88 96 ARG A N 1
ATOM 767 C CA . ARG A 1 96 ? 6.219 17.781 3.186 1 97.88 96 ARG A CA 1
ATOM 768 C C . ARG A 1 96 ? 5.652 16.375 3.191 1 97.88 96 ARG A C 1
ATOM 770 O O . ARG A 1 96 ? 4.715 16.062 3.936 1 97.88 96 ARG A O 1
ATOM 777 N N . THR A 1 97 ? 6.168 15.547 2.32 1 97.94 97 THR A N 1
ATOM 778 C CA . THR A 1 97 ? 5.758 14.148 2.293 1 97.94 97 THR A CA 1
ATOM 779 C C . THR A 1 97 ? 6.828 13.258 2.926 1 97.94 97 THR A C 1
ATOM 781 O O . THR A 1 97 ? 8.023 13.453 2.691 1 97.94 97 THR A O 1
ATOM 784 N N . VAL A 1 98 ? 6.449 12.359 3.775 1 98.12 98 VAL A N 1
ATOM 785 C CA . VAL A 1 98 ? 7.34 11.391 4.41 1 98.12 98 VAL A CA 1
ATOM 786 C C . VAL A 1 98 ? 6.938 9.977 4.004 1 98.12 98 VAL A C 1
ATOM 788 O O . VAL A 1 98 ? 5.812 9.547 4.266 1 98.12 98 VAL A O 1
ATOM 791 N N . ASP A 1 99 ? 7.785 9.258 3.381 1 97.44 99 ASP A N 1
ATOM 792 C CA . ASP A 1 99 ? 7.516 7.891 2.936 1 97.44 99 ASP A CA 1
ATOM 793 C C . ASP A 1 99 ? 7.734 6.891 4.066 1 97.44 99 ASP A C 1
ATOM 795 O O . ASP A 1 99 ? 8.875 6.582 4.418 1 97.44 99 ASP A O 1
ATOM 799 N N . VAL A 1 100 ? 6.641 6.305 4.48 1 96.94 100 VAL A N 1
ATOM 800 C CA . VAL A 1 100 ? 6.738 5.449 5.66 1 96.94 100 VAL A CA 1
ATOM 801 C C . VAL A 1 100 ? 7.266 4.074 5.258 1 96.94 100 VAL A C 1
ATOM 803 O O . VAL A 1 100 ? 7.617 3.264 6.117 1 96.94 100 VAL A O 1
ATOM 806 N N . LEU A 1 101 ? 7.289 3.783 3.979 1 94.69 101 LEU A N 1
ATOM 807 C CA . LEU A 1 101 ? 7.781 2.488 3.521 1 94.69 101 LEU A CA 1
ATOM 808 C C . LEU A 1 101 ? 9.297 2.416 3.621 1 94.69 101 LEU A C 1
ATOM 810 O O . LEU A 1 101 ? 9.883 1.342 3.473 1 94.69 101 LEU A O 1
ATOM 814 N N . GLU A 1 102 ? 9.984 3.504 3.896 1 92.5 102 GLU A N 1
ATOM 815 C CA . GLU A 1 102 ? 11.445 3.541 3.98 1 92.5 102 GLU A CA 1
ATOM 816 C C . GLU A 1 102 ? 11.953 2.697 5.145 1 92.5 102 GLU A C 1
ATOM 818 O O . GLU A 1 102 ? 13.086 2.215 5.121 1 92.5 102 GLU A O 1
ATOM 823 N N . SER A 1 103 ? 11.195 2.578 6.195 1 90.75 103 SER A N 1
ATOM 824 C CA . SER A 1 103 ? 11.578 1.724 7.316 1 90.75 103 SER A CA 1
ATOM 825 C C . SER A 1 103 ? 10.352 1.241 8.086 1 90.75 103 SER A C 1
ATOM 827 O O . SER A 1 103 ? 9.398 1.997 8.281 1 90.75 103 SER A O 1
ATOM 829 N N . GLN A 1 104 ? 10.461 -0.013 8.453 1 90.88 104 GLN A N 1
ATOM 830 C CA . GLN A 1 104 ? 9.383 -0.588 9.258 1 90.88 104 GLN A CA 1
ATOM 831 C C . GLN A 1 104 ? 9.195 0.187 10.555 1 90.88 104 GLN A C 1
ATOM 833 O O . GLN A 1 104 ? 8.07 0.335 11.039 1 90.88 104 GLN A O 1
ATOM 838 N N . GLU A 1 105 ? 10.273 0.684 11.062 1 92.38 105 GLU A N 1
ATOM 839 C CA . GLU A 1 105 ? 10.234 1.445 12.305 1 92.38 105 GLU A CA 1
ATOM 840 C C . GLU A 1 105 ? 9.453 2.746 12.133 1 92.38 105 GLU A C 1
ATOM 842 O O . GLU A 1 105 ? 8.688 3.137 13.016 1 92.38 105 GLU A O 1
ATOM 847 N N . LEU A 1 106 ? 9.711 3.41 11.023 1 95.38 106 LEU A N 1
ATOM 848 C CA . LEU A 1 106 ? 8.984 4.641 10.742 1 95.38 106 LEU A CA 1
ATOM 849 C C . LEU A 1 106 ? 7.492 4.363 10.578 1 95.38 106 LEU A C 1
ATOM 851 O O . LEU A 1 106 ? 6.656 5.098 11.109 1 95.38 106 LEU A O 1
ATOM 855 N N . ARG A 1 107 ? 7.199 3.297 9.844 1 95.5 107 ARG A N 1
ATOM 856 C CA . ARG A 1 107 ? 5.816 2.904 9.594 1 95.5 107 ARG A CA 1
ATOM 857 C C . ARG A 1 107 ? 5.09 2.602 10.898 1 95.5 107 ARG A C 1
ATOM 859 O O . ARG A 1 107 ? 4.008 3.133 11.148 1 95.5 107 ARG A O 1
ATOM 866 N N . SER A 1 108 ? 5.715 1.819 11.758 1 94.75 108 SER A N 1
ATOM 867 C CA . SER A 1 108 ? 5.121 1.493 13.047 1 94.75 108 SER A CA 1
ATOM 868 C C . SER A 1 108 ? 5.117 2.703 13.977 1 94.75 108 SER A C 1
ATOM 870 O O . SER A 1 108 ? 4.156 2.92 14.719 1 94.75 108 SER A O 1
ATOM 872 N N . GLY A 1 109 ? 6.125 3.49 13.906 1 96.06 109 GLY A N 1
ATOM 873 C CA . GLY A 1 109 ? 6.281 4.648 14.773 1 96.06 109 GLY A CA 1
ATOM 874 C C . GLY A 1 109 ? 5.188 5.684 14.586 1 96.06 109 GLY A C 1
ATOM 875 O O . GLY A 1 109 ? 4.641 6.199 15.562 1 96.06 109 GLY A O 1
ATOM 876 N N . ILE A 1 110 ? 4.879 6.008 13.375 1 98 110 ILE A N 1
ATOM 877 C CA . ILE A 1 110 ? 3.889 7.051 13.117 1 98 110 ILE A CA 1
ATOM 878 C C . ILE A 1 110 ? 2.516 6.586 13.602 1 98 110 ILE A C 1
ATOM 880 O O . ILE A 1 110 ? 1.714 7.391 14.078 1 98 110 ILE A O 1
ATOM 884 N N . LYS A 1 111 ? 2.215 5.316 13.469 1 97 111 LYS A N 1
ATOM 885 C CA . LYS A 1 111 ? 0.941 4.773 13.93 1 97 111 LYS A CA 1
ATOM 886 C C . LYS A 1 111 ? 0.829 4.863 15.453 1 97 111 LYS A C 1
ATOM 888 O O . LYS A 1 111 ? -0.238 5.18 15.984 1 97 111 LYS A O 1
ATOM 893 N N . ILE A 1 112 ? 1.94 4.602 16.094 1 96.31 112 ILE A N 1
ATOM 894 C CA . ILE A 1 112 ? 1.978 4.68 17.547 1 96.31 112 ILE A CA 1
ATOM 895 C C . ILE A 1 112 ? 1.885 6.137 17.984 1 96.31 112 ILE A C 1
ATOM 897 O O . ILE A 1 112 ? 1.093 6.477 18.875 1 96.31 112 ILE A O 1
ATOM 901 N N . PHE A 1 113 ? 2.67 7.012 17.375 1 97.69 113 PHE A N 1
ATOM 902 C CA . PHE A 1 113 ? 2.74 8.422 17.719 1 97.69 113 PHE A CA 1
ATOM 903 C C . PHE A 1 113 ? 1.369 9.078 17.609 1 97.69 113 PHE A C 1
ATOM 905 O O . PHE A 1 113 ? 0.968 9.852 18.484 1 97.69 113 PHE A O 1
ATOM 912 N N . SER A 1 114 ? 0.634 8.773 16.547 1 97.69 114 SER A N 1
ATOM 913 C CA . SER A 1 114 ? -0.664 9.391 16.281 1 97.69 114 SER A CA 1
ATOM 914 C C . SER A 1 114 ? -1.789 8.609 16.953 1 97.69 114 SER A C 1
ATOM 916 O O . SER A 1 114 ? -2.924 9.086 17.031 1 97.69 114 SER A O 1
ATOM 918 N N . ASN A 1 115 ? -1.468 7.414 17.469 1 97.44 115 ASN A N 1
ATOM 919 C CA . ASN A 1 115 ? -2.488 6.488 17.938 1 97.44 115 ASN A CA 1
ATOM 920 C C . ASN A 1 115 ? -3.586 6.277 16.906 1 97.44 115 ASN A C 1
ATOM 922 O O . ASN A 1 115 ? -4.77 6.418 17.203 1 97.44 115 ASN A O 1
ATOM 926 N N . TYR A 1 116 ? -3.244 6.051 15.711 1 97.44 116 TYR A N 1
ATOM 927 C CA . TYR A 1 116 ? -4.102 5.859 14.547 1 97.44 116 TYR A CA 1
ATOM 928 C C . TYR A 1 116 ? -3.514 4.82 13.602 1 97.44 116 TYR A C 1
ATOM 930 O O . TYR A 1 116 ? -2.348 4.918 13.211 1 97.44 116 TYR A O 1
ATOM 938 N N . PRO A 1 117 ? -4.277 3.83 13.172 1 96.5 117 PRO A N 1
ATOM 939 C CA . PRO A 1 117 ? -3.688 2.641 12.547 1 96.5 117 PRO A CA 1
ATOM 940 C C . PRO A 1 117 ? -3.518 2.789 11.039 1 96.5 117 PRO A C 1
ATOM 942 O O . PRO A 1 117 ? -2.828 1.982 10.406 1 96.5 117 PRO A O 1
ATOM 945 N N . TYR A 1 118 ? -4.102 3.807 10.43 1 97 118 TYR A N 1
ATOM 946 C CA . TYR A 1 118 ? -4.148 3.828 8.977 1 97 118 TYR A CA 1
ATOM 947 C C . TYR A 1 118 ? -3.141 4.82 8.406 1 97 118 TYR A C 1
ATOM 949 O O . TYR A 1 118 ? -2.736 5.762 9.094 1 97 118 TYR A O 1
ATOM 957 N N . ILE A 1 119 ? -2.619 4.559 7.254 1 98 119 ILE A N 1
ATOM 958 C CA . ILE A 1 119 ? -1.807 5.43 6.414 1 98 119 ILE A CA 1
ATOM 959 C C . ILE A 1 119 ? -2.555 5.742 5.121 1 98 119 ILE A C 1
ATOM 961 O O . ILE A 1 119 ? -3.174 4.855 4.527 1 98 119 ILE A O 1
ATOM 965 N N . PRO A 1 120 ? -2.553 6.906 4.777 1 98.5 120 PRO A N 1
ATOM 966 C CA . PRO A 1 120 ? -1.738 8.07 5.129 1 98.5 120 PRO A CA 1
ATOM 967 C C . PRO A 1 120 ? -2.246 8.797 6.375 1 98.5 120 PRO A C 1
ATOM 969 O O . PRO A 1 120 ? -3.367 8.539 6.828 1 98.5 120 PRO A O 1
ATOM 972 N N . GLN A 1 121 ? -1.358 9.641 6.941 1 98.81 121 GLN A N 1
ATOM 973 C CA . GLN A 1 121 ? -1.686 10.484 8.086 1 98.81 121 GLN A CA 1
ATOM 974 C C . GLN A 1 121 ? -1.263 11.93 7.844 1 98.81 121 GLN A C 1
ATOM 976 O O . GLN A 1 121 ? -0.106 12.195 7.512 1 98.81 121 GLN A O 1
ATOM 981 N N . LEU A 1 122 ? -2.162 12.875 8.078 1 98.75 122 LEU A N 1
ATOM 982 C CA . LEU A 1 122 ? -1.918 14.289 7.809 1 98.75 122 LEU A CA 1
ATOM 983 C C . LEU A 1 122 ? -1.722 15.062 9.109 1 98.75 122 LEU A C 1
ATOM 985 O O . LEU A 1 122 ? -2.502 14.906 10.055 1 98.75 122 LEU A O 1
ATOM 989 N N . TYR A 1 123 ? -0.698 15.828 9.164 1 98.56 123 TYR A N 1
ATOM 990 C CA . TYR A 1 123 ? -0.456 16.797 10.219 1 98.56 123 TYR A CA 1
ATOM 991 C C . TYR A 1 123 ? -0.44 18.219 9.664 1 98.56 123 TYR A C 1
ATOM 993 O O . TYR A 1 123 ? 0.146 18.469 8.609 1 98.56 123 TYR A O 1
ATOM 1001 N N . VAL A 1 124 ? -1.096 19.141 10.328 1 97.88 124 VAL A N 1
ATOM 1002 C CA . VAL A 1 124 ? -1.086 20.562 9.992 1 97.88 124 VAL A CA 1
ATOM 1003 C C . VAL A 1 124 ? -0.725 21.375 11.219 1 97.88 124 VAL A C 1
ATOM 1005 O O . VAL A 1 124 ? -1.398 21.297 12.25 1 97.88 124 VAL A O 1
ATOM 1008 N N . ARG A 1 125 ? 0.43 22.062 11.07 1 96.75 125 ARG A N 1
ATOM 1009 C CA . ARG A 1 125 ? 0.889 22.922 12.164 1 96.75 125 ARG A CA 1
ATOM 1010 C C . ARG A 1 125 ? 0.994 22.125 13.461 1 96.75 125 ARG A C 1
ATOM 1012 O O . ARG A 1 125 ? 0.446 22.531 14.492 1 96.75 125 ARG A O 1
ATOM 1019 N N . LYS A 1 126 ? 1.545 20.938 13.359 1 97.5 126 LYS A N 1
ATOM 1020 C CA . LYS A 1 126 ? 1.935 20.078 14.469 1 97.5 126 LYS A CA 1
ATOM 1021 C C . LYS A 1 126 ? 0.726 19.344 15.047 1 97.5 126 LYS A C 1
ATOM 1023 O O . LYS A 1 126 ? 0.846 18.625 16.047 1 97.5 126 LYS A O 1
ATOM 1028 N N . THR A 1 127 ? -0.433 19.469 14.398 1 98.06 127 THR A N 1
ATOM 1029 C CA . THR A 1 127 ? -1.653 18.828 14.875 1 98.06 127 THR A CA 1
ATOM 1030 C C . THR A 1 127 ? -2.064 17.688 13.945 1 98.06 127 THR A C 1
ATOM 1032 O O . THR A 1 127 ? -2.1 17.859 12.719 1 98.06 127 THR A O 1
ATOM 1035 N N . PHE A 1 128 ? -2.418 16.578 14.578 1 98.81 128 PHE A N 1
ATOM 1036 C CA . PHE A 1 128 ? -2.908 15.445 13.805 1 98.81 128 PHE A CA 1
ATOM 1037 C C . PHE A 1 128 ? -4.328 15.695 13.312 1 98.81 128 PHE A C 1
ATOM 1039 O O . PHE A 1 128 ? -5.227 15.977 14.109 1 98.81 128 PHE A O 1
ATOM 1046 N N . ILE A 1 129 ? -4.508 15.609 11.961 1 98.5 129 ILE A N 1
ATOM 1047 C CA . ILE A 1 129 ? -5.816 15.836 11.359 1 98.5 129 ILE A CA 1
ATOM 1048 C C . ILE A 1 129 ? -6.539 14.5 11.18 1 98.5 129 ILE A C 1
ATOM 1050 O O . ILE A 1 129 ? -7.723 14.383 11.508 1 98.5 129 ILE A O 1
ATOM 1054 N N . GLY A 1 130 ? -5.836 13.508 10.602 1 98.5 130 GLY A N 1
ATOM 1055 C CA . GLY A 1 130 ? -6.449 12.211 10.359 1 98.5 130 GLY A CA 1
ATOM 1056 C C . GLY A 1 130 ? -5.938 11.539 9.102 1 98.5 130 GLY A C 1
ATOM 1057 O O . GLY A 1 130 ? -4.887 11.906 8.578 1 98.5 130 GLY A O 1
ATOM 1058 N N . GLY A 1 131 ? -6.66 10.484 8.711 1 98.38 131 GLY A N 1
ATOM 1059 C CA . GLY A 1 131 ? -6.359 9.75 7.488 1 98.38 131 GLY A CA 1
ATOM 1060 C C . GLY A 1 131 ? -7.16 10.234 6.293 1 98.38 131 GLY A C 1
ATOM 1061 O O . GLY A 1 131 ? -7.633 11.375 6.277 1 98.38 131 GLY A O 1
ATOM 1062 N N . LEU A 1 132 ? -7.195 9.297 5.332 1 98.44 132 LEU A N 1
ATOM 1063 C CA . LEU A 1 132 ? -7.812 9.688 4.07 1 98.44 132 LEU A CA 1
ATOM 1064 C C . LEU A 1 132 ? -9.273 10.086 4.277 1 98.44 132 LEU A C 1
ATOM 1066 O O . LEU A 1 132 ? -9.734 11.086 3.721 1 98.44 132 LEU A O 1
ATOM 1070 N N . GLU A 1 133 ? -10.047 9.336 5.023 1 98 133 GLU A N 1
ATOM 1071 C CA . GLU A 1 133 ? -11.469 9.602 5.215 1 98 133 GLU A CA 1
ATOM 1072 C C . GLU A 1 133 ? -11.695 10.984 5.809 1 98 133 GLU A C 1
ATOM 1074 O O . GLU A 1 133 ? -12.562 11.727 5.344 1 98 133 GLU A O 1
ATOM 1079 N N . LYS A 1 134 ? -10.961 11.32 6.785 1 98.5 134 LYS A N 1
ATOM 1080 C CA . LYS A 1 134 ? -11.078 12.641 7.398 1 98.5 134 LYS A CA 1
ATOM 1081 C C . LYS A 1 134 ? -10.695 13.742 6.41 1 98.5 134 LYS A C 1
ATOM 1083 O O . LYS A 1 134 ? -11.367 14.773 6.332 1 98.5 134 LYS A O 1
ATOM 1088 N N . ILE A 1 135 ? -9.617 13.562 5.723 1 98.19 135 ILE A N 1
ATOM 1089 C CA . ILE A 1 135 ? -9.164 14.523 4.727 1 98.19 135 ILE A CA 1
ATOM 1090 C C . ILE A 1 135 ? -10.258 14.758 3.689 1 98.19 135 ILE A C 1
ATOM 1092 O O . ILE A 1 135 ? -10.57 15.898 3.348 1 98.19 135 ILE A O 1
ATOM 1096 N N . LEU A 1 136 ? -10.867 13.648 3.238 1 98 136 LEU A N 1
ATOM 1097 C CA . LEU A 1 136 ? -11.945 13.719 2.26 1 98 136 LEU A CA 1
ATOM 1098 C C . LEU A 1 136 ? -13.141 14.484 2.826 1 98 136 LEU A C 1
ATOM 1100 O O . LEU A 1 136 ? -13.711 15.344 2.15 1 98 136 LEU A O 1
ATOM 1104 N N . ASP A 1 137 ? -13.531 14.133 4.023 1 98.38 137 ASP A N 1
ATOM 1105 C CA . ASP A 1 137 ? -14.648 14.797 4.688 1 98.38 137 ASP A CA 1
ATOM 1106 C C . ASP A 1 137 ? -14.414 16.312 4.762 1 98.38 137 ASP A C 1
ATOM 1108 O O . ASP A 1 137 ? -15.297 17.094 4.41 1 98.38 137 ASP A O 1
ATOM 1112 N N . MET A 1 138 ? -13.258 16.688 5.168 1 97.88 138 MET A N 1
ATOM 1113 C CA . MET A 1 138 ? -12.93 18.109 5.34 1 97.88 138 MET A CA 1
ATOM 1114 C C . MET A 1 138 ? -12.828 18.812 3.994 1 97.88 138 MET A C 1
ATOM 1116 O O . MET A 1 138 ? -13.148 19.984 3.883 1 97.88 138 MET A O 1
ATOM 1120 N N . TYR A 1 139 ? -12.352 18.109 3.031 1 97.19 139 TYR A N 1
ATOM 1121 C CA . TYR A 1 139 ? -12.289 18.656 1.683 1 97.19 139 TYR A CA 1
ATOM 1122 C C . TYR A 1 139 ? -13.688 18.969 1.161 1 97.19 139 TYR A C 1
ATOM 1124 O O . TYR A 1 139 ? -13.922 20.062 0.619 1 97.19 139 TYR A O 1
ATOM 1132 N N . ASN A 1 140 ? -14.586 18.062 1.366 1 97 140 ASN A N 1
ATOM 1133 C CA . ASN A 1 140 ? -15.953 18.172 0.859 1 97 140 ASN A CA 1
ATOM 1134 C C . ASN A 1 140 ? -16.719 19.297 1.563 1 97 140 ASN A C 1
ATOM 1136 O O . ASN A 1 140 ? -17.547 19.969 0.946 1 97 140 ASN A O 1
ATOM 1140 N N . ASP A 1 141 ? -16.438 19.484 2.76 1 96.69 141 ASP A N 1
ATOM 1141 C CA . ASP A 1 141 ? -17.203 20.469 3.488 1 96.69 141 ASP A CA 1
ATOM 1142 C C . ASP A 1 141 ? -16.484 21.828 3.514 1 96.69 141 ASP A C 1
ATOM 1144 O O . ASP A 1 141 ? -16.984 22.781 4.117 1 96.69 141 ASP A O 1
ATOM 1148 N N . GLY A 1 142 ? -15.312 21.891 3.023 1 95.12 142 GLY A N 1
ATOM 1149 C CA . GLY A 1 142 ? -14.602 23.141 2.855 1 95.12 142 GLY A CA 1
ATOM 1150 C C . GLY A 1 142 ? -13.711 23.484 4.031 1 95.12 142 GLY A C 1
AT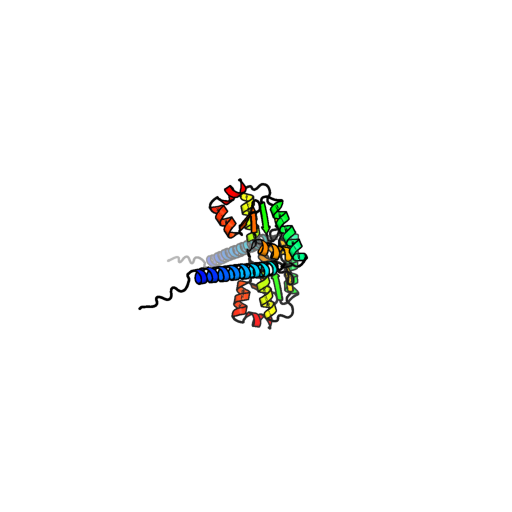OM 1151 O O . GLY A 1 142 ? -12.938 24.453 3.975 1 95.12 142 GLY A O 1
ATOM 1152 N N . SER A 1 143 ? -13.703 22.75 5.066 1 96.38 143 SER A N 1
ATOM 1153 C CA . SER A 1 143 ? -12.953 23.062 6.273 1 96.38 143 SER A CA 1
ATOM 1154 C C . SER A 1 143 ? -11.461 22.812 6.078 1 96.38 143 SER A C 1
ATOM 1156 O O . SER A 1 143 ? -10.625 23.391 6.777 1 96.38 143 SER A O 1
ATOM 1158 N N . LEU A 1 144 ? -11.094 21.922 5.203 1 96.25 144 LEU A N 1
ATOM 1159 C CA . LEU A 1 144 ? -9.688 21.672 4.922 1 96.25 144 LEU A CA 1
ATOM 1160 C C . LEU A 1 144 ? -9.016 22.922 4.363 1 96.25 144 LEU A C 1
ATOM 1162 O O . LEU A 1 144 ? -7.922 23.297 4.801 1 96.25 144 LEU A O 1
ATOM 1166 N N . HIS A 1 145 ? -9.672 23.5 3.439 1 93.81 145 HIS A N 1
ATOM 1167 C CA . HIS A 1 145 ? -9.148 24.719 2.836 1 93.81 145 HIS A CA 1
ATOM 1168 C C . HIS A 1 145 ? -8.938 25.797 3.885 1 93.81 145 HIS A C 1
ATOM 1170 O O . HIS A 1 145 ? -7.902 26.469 3.887 1 93.81 145 HIS A O 1
ATOM 1176 N N . LYS A 1 146 ? -9.922 25.938 4.723 1 93.69 146 LYS A N 1
ATOM 1177 C CA . LYS A 1 146 ? -9.828 26.938 5.785 1 93.69 146 LYS A CA 1
ATOM 1178 C C . LYS A 1 146 ? -8.648 26.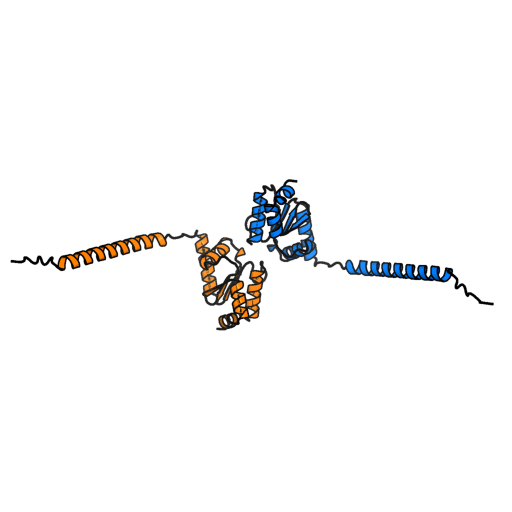656 6.707 1 93.69 146 LYS A C 1
ATOM 1180 O O . LYS A 1 146 ? -7.93 27.562 7.113 1 93.69 146 LYS A O 1
ATOM 1185 N N . LEU A 1 147 ? -8.477 25.359 6.957 1 94.75 147 LEU A N 1
ATOM 1186 C CA . LEU A 1 147 ? -7.402 24.938 7.855 1 94.75 147 LEU A CA 1
ATOM 1187 C C . LEU A 1 147 ? -6.035 25.219 7.242 1 94.75 147 LEU A C 1
ATOM 1189 O O . LEU A 1 147 ? -5.125 25.688 7.938 1 94.75 147 LEU A O 1
ATOM 1193 N N . LEU A 1 148 ? -5.82 25.078 5.953 1 93.56 148 LEU A N 1
ATOM 1194 C CA . LEU A 1 148 ? -4.531 25.172 5.273 1 93.56 148 LEU A CA 1
ATOM 1195 C C . LEU A 1 148 ? -4.188 26.625 4.953 1 93.56 148 LEU A C 1
ATOM 1197 O O . LEU A 1 148 ? -3.01 26.969 4.828 1 93.56 148 LEU A O 1
ATOM 1201 N N . GLN A 1 149 ? -5.164 27.422 4.77 1 86.12 149 GLN A N 1
ATOM 1202 C CA . GLN A 1 149 ? -4.945 28.828 4.406 1 86.12 149 GLN A CA 1
ATOM 1203 C C . GLN A 1 149 ? -4.773 29.703 5.648 1 86.12 149 GLN A C 1
ATOM 1205 O O . GLN A 1 149 ? -4.281 30.828 5.559 1 86.12 149 GLN A O 1
ATOM 1210 N N . GLY A 1 150 ? -5.121 29.188 6.723 1 74.62 150 GLY A N 1
ATOM 1211 C CA . GLY A 1 150 ? -5.016 30 7.93 1 74.62 150 GLY A CA 1
ATOM 1212 C C . GLY A 1 150 ? -3.668 29.875 8.617 1 74.62 150 GLY A C 1
ATOM 1213 O O . GLY A 1 150 ? -2.881 28.984 8.289 1 74.62 150 GLY A O 1
ATOM 1214 N N . MET B 1 1 ? -51.25 -19.188 -75.812 1 30.06 1 MET B N 1
ATOM 1215 C CA . MET B 1 1 ? -49.812 -19.344 -76 1 30.06 1 MET B CA 1
ATOM 1216 C C . MET B 1 1 ? -49.031 -18.625 -74.875 1 30.06 1 MET B C 1
ATOM 1218 O O . MET B 1 1 ? -48.938 -17.391 -74.875 1 30.06 1 MET B O 1
ATOM 1222 N N . GLN B 1 2 ? -49.25 -19.062 -73.562 1 32.88 2 GLN B N 1
ATOM 1223 C CA . GLN B 1 2 ? -48.781 -18.5 -72.312 1 32.88 2 GLN B CA 1
ATOM 1224 C C . GLN B 1 2 ? -47.281 -18.641 -72.188 1 32.88 2 GLN B C 1
ATOM 1226 O O . GLN B 1 2 ? -46.719 -19.734 -72.312 1 32.88 2 GLN B O 1
ATOM 1231 N N . ILE B 1 3 ? -46.531 -17.625 -72.625 1 36.56 3 ILE B N 1
ATOM 1232 C CA . ILE B 1 3 ? -45.062 -17.453 -72.625 1 36.56 3 ILE B CA 1
ATOM 1233 C C . ILE B 1 3 ? -44.531 -17.422 -71.25 1 36.56 3 ILE B C 1
ATOM 1235 O O . ILE B 1 3 ? -44.875 -16.547 -70.438 1 36.56 3 ILE B O 1
ATOM 1239 N N . PHE B 1 4 ? -44.438 -18.578 -70.5 1 39.38 4 PHE B N 1
ATOM 1240 C CA . PHE B 1 4 ? -43.781 -18.766 -69.188 1 39.38 4 PHE B CA 1
ATOM 1241 C C . PHE B 1 4 ? -42.312 -18.422 -69.25 1 39.38 4 PHE B C 1
ATOM 1243 O O . PHE B 1 4 ? -41.562 -19.016 -70.062 1 39.38 4 PHE B O 1
ATOM 1250 N N . THR B 1 5 ? -41.969 -17.109 -69.188 1 40.06 5 THR B N 1
ATOM 1251 C CA . THR B 1 5 ? -40.594 -16.594 -69.125 1 40.06 5 THR B CA 1
ATOM 1252 C C . THR B 1 5 ? -39.844 -17.188 -68 1 40.06 5 THR B C 1
ATOM 1254 O O . THR B 1 5 ? -40.25 -17.047 -66.812 1 40.06 5 THR B O 1
ATOM 1257 N N . ILE B 1 6 ? -39.344 -18.406 -68.125 1 42.12 6 ILE B N 1
ATOM 1258 C CA . ILE B 1 6 ? -38.438 -19.125 -67.25 1 42.12 6 ILE B CA 1
ATOM 1259 C C . ILE B 1 6 ? -37.188 -18.297 -67 1 42.12 6 ILE B C 1
ATOM 1261 O O . ILE B 1 6 ? -36.438 -18 -67.938 1 42.12 6 ILE B O 1
ATOM 1265 N N . LEU B 1 7 ? -37.344 -17.188 -66.25 1 45.72 7 LEU B N 1
ATOM 1266 C CA . LEU B 1 7 ? -36.125 -16.469 -65.938 1 45.72 7 LEU B CA 1
ATOM 1267 C C . LEU B 1 7 ? -35.062 -17.406 -65.312 1 45.72 7 LEU B C 1
ATOM 1269 O O . LEU B 1 7 ? -35.406 -18.25 -64.5 1 45.72 7 LEU B O 1
ATOM 1273 N N . PRO B 1 8 ? -33.969 -17.625 -66.062 1 49.09 8 PRO B N 1
ATOM 1274 C CA . PRO B 1 8 ? -32.938 -18.656 -65.875 1 49.09 8 PRO B CA 1
ATOM 1275 C C . PRO B 1 8 ? -32.344 -18.609 -64.438 1 49.09 8 PRO B C 1
ATOM 1277 O O . PRO B 1 8 ? -32.094 -17.516 -63.938 1 49.09 8 PRO B O 1
ATOM 1280 N N . TRP B 1 9 ? -32.656 -19.609 -63.562 1 52.75 9 TRP B N 1
ATOM 1281 C CA . TRP B 1 9 ? -32.125 -19.984 -62.25 1 52.75 9 TRP B CA 1
ATOM 1282 C C . TRP B 1 9 ? -30.625 -19.75 -62.188 1 52.75 9 TRP B C 1
ATOM 1284 O O . TRP B 1 9 ? -30.078 -19.422 -61.156 1 52.75 9 TRP B O 1
ATOM 1294 N N . GLU B 1 10 ? -30.047 -19.547 -63.438 1 62.19 10 GLU B N 1
ATOM 1295 C CA . GLU B 1 10 ? -28.609 -19.406 -63.469 1 62.19 10 GLU B CA 1
ATOM 1296 C C . GLU B 1 10 ? -28.172 -18 -63.031 1 62.19 10 GLU B C 1
ATOM 1298 O O . GLU B 1 10 ? -27.125 -17.844 -62.406 1 62.19 10 GLU B O 1
ATOM 1303 N N . ILE B 1 11 ? -29.125 -17.047 -63.219 1 58.28 11 ILE B N 1
ATOM 1304 C CA . ILE B 1 11 ? -28.781 -15.68 -62.844 1 58.28 11 ILE B CA 1
ATOM 1305 C C . ILE B 1 11 ? -28.828 -15.547 -61.312 1 58.28 11 ILE B C 1
ATOM 1307 O O . ILE B 1 11 ? -27.984 -14.891 -60.719 1 58.28 11 ILE B O 1
ATOM 1311 N N . PHE B 1 12 ? -29.766 -16.375 -60.688 1 58.31 12 PHE B N 1
ATOM 1312 C CA . PHE B 1 12 ? -29.875 -16.312 -59.25 1 58.31 12 PHE B CA 1
ATOM 1313 C C . PHE B 1 12 ? -28.672 -16.953 -58.594 1 58.31 12 PHE B C 1
ATOM 1315 O O . PHE B 1 12 ? -28.141 -16.422 -57.594 1 58.31 12 PHE B O 1
ATOM 1322 N N . VAL B 1 13 ? -28.109 -17.969 -59.219 1 61.97 13 VAL B N 1
ATOM 1323 C CA . VAL B 1 13 ? -26.953 -18.656 -58.656 1 61.97 13 VAL B CA 1
ATOM 1324 C C . VAL B 1 13 ? -25.703 -17.812 -58.844 1 61.97 13 VAL B C 1
ATOM 1326 O O . VAL B 1 13 ? -24.859 -17.719 -57.969 1 61.97 13 VAL B O 1
ATOM 1329 N N . PHE B 1 14 ? -25.688 -16.984 -59.969 1 63.31 14 PHE B N 1
ATOM 1330 C CA . PHE B 1 14 ? -24.531 -16.156 -60.25 1 63.31 14 PHE B CA 1
ATOM 1331 C C . PHE B 1 14 ? -24.5 -14.93 -59.344 1 63.31 14 PHE B C 1
ATOM 1333 O O . PHE B 1 14 ? -23.438 -14.523 -58.875 1 63.31 14 PHE B O 1
ATOM 1340 N N . ILE B 1 15 ? -25.734 -14.422 -59 1 63.34 15 ILE B N 1
ATOM 1341 C CA . ILE B 1 15 ? -25.812 -13.266 -58.125 1 63.34 15 ILE B CA 1
ATOM 1342 C C . ILE B 1 15 ? -25.453 -13.688 -56.688 1 63.34 15 ILE B C 1
ATOM 1344 O O . ILE B 1 15 ? -24.75 -12.961 -56 1 63.34 15 ILE B O 1
ATOM 1348 N N . HIS B 1 16 ? -25.781 -14.953 -56.312 1 68.81 16 HIS B N 1
ATOM 1349 C CA . HIS B 1 16 ? -25.438 -15.445 -55 1 68.81 16 HIS B CA 1
ATOM 1350 C C . HIS B 1 16 ? -23.953 -15.711 -54.875 1 68.81 16 HIS B C 1
ATOM 1352 O O . HIS B 1 16 ? -23.344 -15.414 -53.844 1 68.81 16 HIS B O 1
ATOM 1358 N N . PHE B 1 17 ? -23.328 -16.062 -56.062 1 69.38 17 PHE B N 1
ATOM 1359 C CA . PHE B 1 17 ? -21.875 -16.297 -56.031 1 69.38 17 PHE B CA 1
ATOM 1360 C C . PHE B 1 17 ? -21.125 -14.977 -55.969 1 69.38 17 PHE B C 1
ATOM 1362 O O . PHE B 1 17 ? -20.109 -14.867 -55.281 1 69.38 17 PHE B O 1
ATOM 1369 N N . LEU B 1 18 ? -21.656 -13.867 -56.562 1 68.06 18 LEU B N 1
ATOM 1370 C CA . LEU B 1 18 ? -21.016 -12.555 -56.562 1 68.06 18 LEU B CA 1
ATOM 1371 C C . LEU B 1 18 ? -21.156 -11.906 -55.188 1 68.06 18 LEU B C 1
ATOM 1373 O O . LEU B 1 18 ? -20.203 -11.297 -54.688 1 68.06 18 LEU B O 1
ATOM 1377 N N . VAL B 1 19 ? -22.344 -12.133 -54.562 1 67 19 VAL B N 1
ATOM 1378 C CA . VAL B 1 19 ? -22.578 -11.57 -53.219 1 67 19 VAL B CA 1
ATOM 1379 C C . VAL B 1 19 ? -21.719 -12.305 -52.219 1 67 19 VAL B C 1
ATOM 1381 O O . VAL B 1 19 ? -21.172 -11.68 -51.281 1 67 19 VAL B O 1
ATOM 1384 N N . PHE B 1 20 ? -21.484 -13.586 -52.438 1 63.03 20 PHE B N 1
ATOM 1385 C CA . PHE B 1 20 ? -20.625 -14.367 -51.531 1 63.03 20 PHE B CA 1
ATOM 1386 C C . PHE B 1 20 ? -19.156 -13.992 -51.75 1 63.03 20 PHE B C 1
ATOM 1388 O O . PHE B 1 20 ? -18.406 -13.867 -50.75 1 63.03 20 PHE B O 1
ATOM 1395 N N . TYR B 1 21 ? -18.781 -13.75 -52.969 1 66 21 TYR B N 1
ATOM 1396 C CA . TYR B 1 21 ? -17.406 -13.336 -53.25 1 66 21 TYR B CA 1
ATOM 1397 C C . TYR B 1 21 ? -17.141 -11.945 -52.719 1 66 21 TYR B C 1
ATOM 1399 O O . TYR B 1 21 ? -16.062 -11.688 -52.156 1 66 21 TYR B O 1
ATOM 1407 N N . ILE B 1 22 ? -18.141 -11.055 -52.844 1 64.19 22 ILE B N 1
ATOM 1408 C CA . ILE B 1 22 ? -17.969 -9.711 -52.312 1 64.19 22 ILE B CA 1
ATOM 1409 C C . ILE B 1 22 ? -17.953 -9.75 -50.781 1 64.19 22 ILE B C 1
ATOM 1411 O O . ILE B 1 22 ? -17.141 -9.055 -50.156 1 64.19 22 ILE B O 1
ATOM 1415 N N . ALA B 1 23 ? -18.766 -10.648 -50.281 1 60.41 23 ALA B N 1
ATOM 1416 C CA . ALA B 1 23 ? -18.766 -10.812 -48.812 1 60.41 23 ALA B CA 1
ATOM 1417 C C . ALA B 1 23 ? -17.438 -11.398 -48.344 1 60.41 23 ALA B C 1
ATOM 1419 O O . ALA B 1 23 ? -16.906 -10.969 -47.312 1 60.41 23 ALA B O 1
ATOM 1420 N N . MET B 1 24 ? -16.828 -12.344 -49.094 1 55.12 24 MET B N 1
ATOM 1421 C CA . MET B 1 24 ? -15.539 -12.93 -48.75 1 55.12 24 MET B CA 1
ATOM 1422 C C . MET B 1 24 ? -14.414 -11.914 -48.906 1 55.12 24 MET B C 1
ATOM 1424 O O . MET B 1 24 ? -13.508 -11.836 -48.094 1 55.12 24 MET B O 1
ATOM 1428 N N . MET B 1 25 ? -14.547 -11.031 -49.938 1 56.47 25 MET B N 1
ATOM 1429 C CA . MET B 1 25 ? -13.531 -10.008 -50.156 1 56.47 25 MET B CA 1
ATOM 1430 C C . MET B 1 25 ? -13.617 -8.93 -49.094 1 56.47 25 MET B C 1
ATOM 1432 O O . MET B 1 25 ? -12.594 -8.461 -48.594 1 56.47 25 MET B O 1
ATOM 1436 N N . ILE B 1 26 ? -14.852 -8.578 -48.688 1 56.25 26 ILE B N 1
ATOM 1437 C CA . ILE B 1 26 ? -15.023 -7.602 -47.625 1 56.25 26 ILE B CA 1
ATOM 1438 C C . ILE B 1 26 ? -14.539 -8.195 -46.312 1 56.25 26 ILE B C 1
ATOM 1440 O O . ILE B 1 26 ? -13.875 -7.516 -45.5 1 56.25 26 ILE B O 1
ATOM 1444 N N . LEU B 1 27 ? -14.789 -9.453 -46.094 1 52.41 27 LEU B N 1
ATOM 1445 C CA . LEU B 1 27 ? -14.289 -10.117 -44.906 1 52.41 27 LEU B CA 1
ATOM 1446 C C . LEU B 1 27 ? -12.766 -10.195 -44.906 1 52.41 27 LEU B C 1
ATOM 1448 O O . LEU B 1 27 ? -12.117 -10 -43.875 1 52.41 27 LEU B O 1
ATOM 1452 N N . LEU B 1 28 ? -12.195 -10.422 -46.094 1 51.53 28 LEU B N 1
ATOM 1453 C CA . LEU B 1 28 ? -10.742 -10.43 -46.219 1 51.53 28 LEU B CA 1
ATOM 1454 C C . LEU B 1 28 ? -10.172 -9.031 -46.031 1 51.53 28 LEU B C 1
ATOM 1456 O O . LEU B 1 28 ? -9.117 -8.859 -45.406 1 51.53 28 LEU B O 1
ATOM 1460 N N . LEU B 1 29 ? -10.852 -8.07 -46.594 1 50.94 29 LEU B N 1
ATOM 1461 C CA . LEU B 1 29 ? -10.391 -6.707 -46.375 1 50.94 29 LEU B CA 1
ATOM 1462 C C . LEU B 1 29 ? -10.609 -6.297 -44.906 1 50.94 29 LEU B C 1
ATOM 1464 O O . LEU B 1 29 ? -9.789 -5.578 -44.344 1 50.94 29 LEU B O 1
ATOM 1468 N N . CYS B 1 30 ? -11.734 -6.738 -44.406 1 47.41 30 CYS B N 1
ATOM 1469 C CA . CYS B 1 30 ? -11.953 -6.449 -42.969 1 47.41 30 CYS B CA 1
ATOM 1470 C C . CYS B 1 30 ? -10.953 -7.203 -42.125 1 47.41 30 CYS B C 1
ATOM 1472 O O . CYS B 1 30 ? -10.469 -6.668 -41.125 1 47.41 30 CYS B O 1
ATOM 1474 N N . THR B 1 31 ? -10.672 -8.461 -42.562 1 45.78 31 THR B N 1
ATOM 1475 C CA . THR B 1 31 ? -9.664 -9.148 -41.75 1 45.78 31 THR B CA 1
ATOM 1476 C C . THR B 1 31 ? -8.289 -8.523 -41.969 1 45.78 31 THR B C 1
ATOM 1478 O O . THR B 1 31 ? -7.465 -8.492 -41.062 1 45.78 31 THR B O 1
ATOM 1481 N N . HIS B 1 32 ? -7.973 -8.125 -43.25 1 40.59 32 HIS B N 1
ATOM 1482 C CA . HIS B 1 32 ? -6.691 -7.441 -43.406 1 40.59 32 HIS B CA 1
ATOM 1483 C C . HIS B 1 32 ? -6.688 -6.094 -42.688 1 40.59 32 HIS B C 1
ATOM 1485 O O . HIS B 1 32 ? -5.676 -5.699 -42.094 1 40.59 32 HIS B O 1
ATOM 1491 N N . ALA B 1 33 ? -7.766 -5.301 -42.906 1 38.41 33 ALA B N 1
ATOM 1492 C CA . ALA B 1 33 ? -7.77 -4.043 -42.156 1 38.41 33 ALA B CA 1
ATOM 1493 C C . ALA B 1 33 ? -7.82 -4.293 -40.656 1 38.41 33 ALA B C 1
ATOM 1495 O O . ALA B 1 33 ? -7.215 -3.551 -39.875 1 38.41 33 ALA B O 1
ATOM 1496 N N . PHE B 1 34 ? -8.617 -5.273 -40.219 1 36.88 34 PHE B N 1
ATOM 1497 C CA . PHE B 1 34 ? -8.641 -5.57 -38.812 1 36.88 34 PHE B CA 1
ATOM 1498 C C . PHE B 1 34 ? -7.34 -6.23 -38.375 1 36.88 34 PHE B C 1
ATOM 1500 O O . PHE B 1 34 ? -6.91 -6.062 -37.219 1 36.88 34 PHE B O 1
ATOM 1507 N N . LYS B 1 35 ? -6.699 -7.082 -39.188 1 39.06 35 LYS B N 1
ATOM 1508 C CA . LYS B 1 35 ? -5.387 -7.57 -38.75 1 39.06 35 LYS B CA 1
ATOM 1509 C C . LYS B 1 35 ? -4.414 -6.414 -38.562 1 39.06 35 LYS B C 1
ATOM 1511 O O . LYS B 1 35 ? -3.619 -6.422 -37.594 1 39.06 35 LYS B O 1
ATOM 1516 N N . ASN B 1 36 ? -4.398 -5.535 -39.469 1 38.09 36 ASN B N 1
ATOM 1517 C CA . ASN B 1 36 ? -3.354 -4.523 -39.344 1 38.09 36 ASN B CA 1
ATOM 1518 C C . ASN B 1 36 ? -3.621 -3.562 -38.188 1 38.09 36 ASN B C 1
ATOM 1520 O O . ASN B 1 36 ? -2.713 -2.869 -37.75 1 38.09 36 ASN B O 1
ATOM 1524 N N . THR B 1 37 ? -4.887 -3.197 -38.062 1 35 37 THR B N 1
ATOM 1525 C CA . THR B 1 37 ? -5.113 -2.201 -37.031 1 35 37 THR B CA 1
ATOM 1526 C C . THR B 1 37 ? -4.918 -2.812 -35.625 1 35 37 THR B C 1
ATOM 1528 O O . THR B 1 37 ? -4.387 -2.162 -34.719 1 35 37 THR B O 1
ATOM 1531 N N . LEU B 1 38 ? -5.445 -4.039 -35.406 1 38.44 38 LEU B N 1
ATOM 1532 C CA . LEU B 1 38 ? -5.348 -4.551 -34.062 1 38.44 38 LEU B CA 1
ATOM 1533 C C . LEU B 1 38 ? -3.895 -4.828 -33.688 1 38.44 38 LEU B C 1
ATOM 1535 O O . LEU B 1 38 ? -3.545 -4.848 -32.5 1 38.44 38 LEU B O 1
ATOM 1539 N N . LEU B 1 39 ? -3.189 -5.297 -34.688 1 33.16 39 LEU B N 1
ATOM 1540 C CA . LEU B 1 39 ? -1.774 -5.391 -34.312 1 33.16 39 LEU B CA 1
ATOM 1541 C C . LEU B 1 39 ? -1.198 -4.012 -34.031 1 33.16 39 LEU B C 1
ATOM 1543 O O . LEU B 1 39 ? 0 -3.783 -34.188 1 33.16 39 LEU B O 1
ATOM 1547 N N . GLN B 1 40 ? -2.045 -3.072 -34.25 1 32.69 40 GLN B N 1
ATOM 1548 C CA . GLN B 1 40 ? -1.351 -1.89 -33.75 1 32.69 40 GLN B CA 1
ATOM 1549 C C . GLN B 1 40 ? -0.511 -2.225 -32.5 1 32.69 40 GLN B C 1
ATOM 1551 O O . GLN B 1 40 ? -1.02 -2.787 -31.531 1 32.69 40 GLN B O 1
ATOM 1556 N N . SER B 1 41 ? 0.693 -2.484 -32.719 1 34.5 41 SER B N 1
ATOM 1557 C CA . SER B 1 41 ? 1.807 -2.572 -31.781 1 34.5 41 SER B CA 1
ATOM 1558 C C . SER B 1 41 ? 1.646 -1.576 -30.641 1 34.5 41 SER B C 1
ATOM 1560 O O . SER B 1 41 ? 1.681 -0.363 -30.859 1 34.5 41 SER B O 1
ATOM 1562 N N . LEU B 1 42 ? 0.597 -1.528 -29.953 1 36.09 42 LEU B N 1
ATOM 1563 C CA . LEU B 1 42 ? 0.891 -0.954 -28.641 1 36.09 42 LEU B CA 1
ATOM 1564 C C . LEU B 1 42 ? 2.367 -1.119 -28.297 1 36.09 42 LEU B C 1
ATOM 1566 O O . LEU B 1 42 ? 2.803 -2.211 -27.922 1 36.09 42 LEU B O 1
ATOM 1570 N N . SER B 1 43 ? 3.072 -0.77 -29.188 1 37.09 43 SER B N 1
ATOM 1571 C CA . SER B 1 43 ? 4.465 -0.51 -28.844 1 37.09 43 SER B CA 1
ATOM 1572 C C . SER B 1 43 ? 4.605 -0.033 -27.406 1 37.09 43 SER B C 1
ATOM 1574 O O . SER B 1 43 ? 4.227 1.095 -27.078 1 37.09 43 SER B O 1
ATOM 1576 N N . LEU B 1 44 ? 3.979 -0.764 -26.484 1 43.75 44 LEU B N 1
ATOM 1577 C CA . LEU B 1 44 ? 4.414 -0.5 -25.125 1 43.75 44 LEU B CA 1
ATOM 1578 C C . LEU B 1 44 ? 5.832 0.057 -25.094 1 43.75 44 LEU B C 1
ATOM 1580 O O . LEU B 1 44 ? 6.715 -0.447 -25.797 1 43.75 44 LEU B O 1
ATOM 1584 N N . ALA B 1 45 ? 5.871 1.249 -24.844 1 47 45 ALA B N 1
ATOM 1585 C CA . ALA B 1 45 ? 7.188 1.844 -24.641 1 47 45 ALA B CA 1
ATOM 1586 C C . ALA B 1 45 ? 8.195 0.794 -24.188 1 47 45 ALA B C 1
ATOM 1588 O O . ALA B 1 45 ? 7.824 -0.215 -23.578 1 47 45 ALA B O 1
ATOM 1589 N N . PRO B 1 46 ? 9.297 0.688 -25.109 1 52 46 PRO B N 1
ATOM 1590 C CA . PRO B 1 46 ? 10.359 -0.271 -24.781 1 52 46 PRO B CA 1
ATOM 1591 C C . PRO B 1 46 ? 10.375 -0.65 -23.312 1 52 46 PRO B C 1
ATOM 1593 O O . PRO B 1 46 ? 10.641 -1.804 -22.969 1 52 46 PRO B O 1
ATOM 1596 N N . GLU B 1 47 ? 10.047 0.287 -22.469 1 57.44 47 GLU B N 1
ATOM 1597 C CA . GLU B 1 47 ? 10.055 0.002 -21.047 1 57.44 47 GLU B CA 1
ATOM 1598 C C . GLU B 1 47 ? 8.883 -0.886 -20.641 1 57.44 47 GLU B C 1
ATOM 1600 O O . GLU B 1 47 ? 9.031 -1.795 -19.828 1 57.44 47 GLU B O 1
ATOM 1605 N N . ALA B 1 48 ? 7.746 -0.63 -21.359 1 58.59 48 ALA B N 1
ATOM 1606 C CA . ALA B 1 48 ? 6.562 -1.451 -21.094 1 58.59 48 ALA B CA 1
ATOM 1607 C C . ALA B 1 48 ? 6.785 -2.889 -21.562 1 58.59 48 ALA B C 1
ATOM 1609 O O . ALA B 1 48 ? 6.395 -3.834 -20.875 1 58.59 48 ALA B O 1
ATOM 1610 N N . GLU B 1 49 ? 7.398 -3.066 -22.719 1 60.28 49 GLU B N 1
ATOM 1611 C CA . GLU B 1 49 ? 7.703 -4.398 -23.234 1 60.28 49 GLU B CA 1
ATOM 1612 C C . GLU B 1 49 ? 8.648 -5.145 -22.297 1 60.28 49 GLU B C 1
ATOM 1614 O O . GLU B 1 49 ? 8.484 -6.348 -22.078 1 60.28 49 GLU B O 1
ATOM 1619 N N . ALA B 1 50 ? 9.633 -4.445 -21.797 1 64.5 50 ALA B N 1
ATOM 1620 C CA . ALA B 1 50 ? 10.594 -5.07 -20.891 1 64.5 50 ALA B CA 1
ATOM 1621 C C . ALA B 1 50 ? 9.914 -5.551 -19.609 1 64.5 50 ALA B C 1
ATOM 1623 O O . ALA B 1 50 ? 10.203 -6.645 -19.125 1 64.5 50 ALA B O 1
ATOM 1624 N N . ARG B 1 51 ? 8.922 -4.859 -19.172 1 72.69 51 ARG B N 1
ATOM 1625 C CA . ARG B 1 51 ? 8.297 -5.234 -17.906 1 72.69 51 ARG B CA 1
ATOM 1626 C C . ARG B 1 51 ? 7.305 -6.371 -18.094 1 72.69 51 ARG B C 1
ATOM 1628 O O . ARG B 1 51 ? 7.203 -7.262 -17.25 1 72.69 51 ARG B O 1
ATOM 1635 N N . VAL B 1 52 ? 6.695 -6.406 -19.281 1 81.88 52 VAL B N 1
ATOM 1636 C CA . VAL B 1 52 ? 5.867 -7.562 -19.609 1 81.88 52 VAL B CA 1
ATOM 1637 C C . VAL B 1 52 ? 6.734 -8.812 -19.688 1 81.88 52 VAL B C 1
ATOM 1639 O O . VAL B 1 52 ? 6.312 -9.898 -19.266 1 81.88 52 VAL B O 1
ATOM 1642 N N . SER B 1 53 ? 7.918 -8.633 -20.078 1 88.5 53 SER B N 1
ATOM 1643 C CA . SER B 1 53 ? 8.859 -9.742 -20.156 1 88.5 53 SER B CA 1
ATOM 1644 C C . SER B 1 53 ? 9.219 -10.258 -18.781 1 88.5 53 SER B C 1
ATOM 1646 O O . SER B 1 53 ? 9.336 -11.469 -18.562 1 88.5 53 SER B O 1
ATOM 1648 N N . VAL B 1 54 ? 9.359 -9.352 -17.812 1 92.38 54 VAL B N 1
ATOM 1649 C CA . VAL B 1 54 ? 9.68 -9.75 -16.438 1 92.38 54 VAL B CA 1
ATOM 1650 C C . VAL B 1 54 ? 8.508 -10.539 -15.852 1 92.38 54 VAL B C 1
ATOM 1652 O O . VAL B 1 54 ? 8.711 -11.594 -15.234 1 92.38 54 VAL B O 1
ATOM 1655 N N . ILE B 1 55 ? 7.332 -10.078 -16.078 1 96.94 55 ILE B N 1
ATOM 1656 C CA . ILE B 1 55 ? 6.121 -10.703 -15.555 1 96.94 55 ILE B CA 1
ATOM 1657 C C . ILE B 1 55 ? 5.992 -12.117 -16.109 1 96.94 55 ILE B C 1
ATOM 1659 O O . ILE B 1 55 ? 5.812 -13.07 -15.352 1 96.94 55 ILE B O 1
ATOM 1663 N N . LYS B 1 56 ? 6.121 -12.297 -17.375 1 97 56 LYS B N 1
ATOM 1664 C CA . LYS B 1 56 ? 6.02 -13.602 -18.031 1 97 56 LYS B CA 1
ATOM 1665 C C . LYS B 1 56 ? 7.105 -14.555 -17.531 1 97 56 LYS B C 1
ATOM 1667 O O . LYS B 1 56 ? 6.848 -15.734 -17.312 1 97 56 LYS B O 1
ATOM 1672 N N . ARG B 1 57 ? 8.281 -14.055 -17.375 1 97.38 57 ARG B N 1
ATOM 1673 C CA . ARG B 1 57 ? 9.391 -14.875 -16.906 1 97.38 57 ARG B CA 1
ATOM 1674 C C . ARG B 1 57 ? 9.117 -15.414 -15.508 1 97.38 57 ARG B C 1
ATOM 1676 O O . ARG B 1 57 ? 9.297 -16.609 -15.25 1 97.38 57 ARG B O 1
ATOM 1683 N N . GLU B 1 58 ? 8.711 -14.461 -14.617 1 97 58 GLU B N 1
ATOM 1684 C CA . GLU B 1 58 ? 8.43 -14.875 -13.242 1 97 58 GLU B CA 1
ATOM 1685 C C . GLU B 1 58 ? 7.344 -15.953 -13.203 1 97 58 GLU B C 1
ATOM 1687 O O . GLU B 1 58 ? 7.488 -16.953 -12.516 1 97 58 GLU B O 1
ATOM 1692 N N . ILE B 1 59 ? 6.328 -15.734 -13.984 1 97.69 59 ILE B N 1
ATOM 1693 C CA . ILE B 1 59 ? 5.18 -16.641 -14.008 1 97.69 59 ILE B CA 1
ATOM 1694 C C . ILE B 1 59 ? 5.586 -17.969 -14.633 1 97.69 59 ILE B C 1
ATOM 1696 O O . ILE B 1 59 ? 5.094 -19.031 -14.227 1 97.69 59 ILE B O 1
ATOM 1700 N N . SER B 1 60 ? 6.496 -17.922 -15.555 1 97.31 60 SER B N 1
ATOM 1701 C CA . SER B 1 60 ? 6.922 -19.141 -16.25 1 97.31 60 SER B CA 1
ATOM 1702 C C . SER B 1 60 ? 7.938 -19.922 -15.422 1 97.31 60 SER B C 1
ATOM 1704 O O . SER B 1 60 ? 8.008 -21.141 -15.516 1 97.31 60 SER B O 1
ATOM 1706 N N . GLU B 1 61 ? 8.672 -19.281 -14.633 1 96.94 61 GLU B N 1
ATOM 1707 C CA . GLU B 1 61 ? 9.789 -19.906 -13.93 1 96.94 61 GLU B CA 1
ATOM 1708 C C . GLU B 1 61 ? 9.328 -20.531 -12.617 1 96.94 61 GLU B C 1
ATOM 1710 O O . GLU B 1 61 ? 9.945 -21.484 -12.133 1 96.94 61 GLU B O 1
ATOM 1715 N N . TYR B 1 62 ? 8.297 -19.984 -12.055 1 96.81 62 TYR B N 1
ATOM 1716 C CA . TYR B 1 62 ? 7.867 -20.469 -10.742 1 96.81 62 TYR B CA 1
ATOM 1717 C C . TYR B 1 62 ? 6.418 -20.938 -10.781 1 96.81 62 TYR B C 1
ATOM 1719 O O . TYR B 1 62 ? 5.598 -20.391 -11.516 1 96.81 62 TYR B O 1
ATOM 1727 N N . ASP B 1 63 ? 6.098 -21.891 -9.977 1 96.31 63 ASP B N 1
ATOM 1728 C CA . ASP B 1 63 ? 4.758 -22.484 -9.953 1 96.31 63 ASP B CA 1
ATOM 1729 C C . ASP B 1 63 ? 3.777 -21.578 -9.211 1 96.31 63 ASP B C 1
ATOM 1731 O O . ASP B 1 63 ? 2.588 -21.547 -9.531 1 96.31 63 ASP B O 1
ATOM 1735 N N . VAL B 1 64 ? 4.25 -20.953 -8.172 1 97.88 64 VAL B N 1
ATOM 1736 C CA . VAL B 1 64 ? 3.432 -20.047 -7.367 1 97.88 64 VAL B CA 1
ATOM 1737 C C . VAL B 1 64 ? 4.098 -18.672 -7.285 1 97.88 64 VAL B C 1
ATOM 1739 O O . VAL B 1 64 ? 5.195 -18.547 -6.734 1 97.88 64 VAL B O 1
ATOM 1742 N N . VAL B 1 65 ? 3.463 -17.672 -7.895 1 98.44 65 VAL B N 1
ATOM 1743 C CA . VAL B 1 65 ? 4.008 -16.328 -7.934 1 98.44 65 VAL B CA 1
ATOM 1744 C C . VAL B 1 65 ? 2.994 -15.344 -7.348 1 98.44 65 VAL B C 1
ATOM 1746 O O . VAL B 1 65 ? 1.823 -15.352 -7.73 1 98.44 65 VAL B O 1
ATOM 1749 N N . LEU B 1 66 ? 3.346 -14.578 -6.398 1 98.69 66 LEU B N 1
ATOM 1750 C CA . LEU B 1 66 ? 2.531 -13.508 -5.828 1 98.69 66 LEU B CA 1
ATOM 1751 C C . LEU B 1 66 ? 3.129 -12.141 -6.141 1 98.69 66 LEU B C 1
ATOM 1753 O O . LEU B 1 66 ? 4.203 -11.805 -5.641 1 98.69 66 LEU B O 1
ATOM 1757 N N . PHE B 1 67 ? 2.537 -11.414 -7.035 1 98.69 67 PHE B N 1
ATOM 1758 C CA . PHE B 1 67 ? 2.855 -10 -7.195 1 98.69 67 PHE B CA 1
ATOM 1759 C C . PHE B 1 67 ? 2.24 -9.172 -6.07 1 98.69 67 PHE B C 1
ATOM 1761 O O . PHE B 1 67 ? 1.021 -9.18 -5.887 1 98.69 67 PHE B O 1
ATOM 1768 N N . MET B 1 68 ? 2.998 -8.391 -5.305 1 98.5 68 MET B N 1
ATOM 1769 C CA . MET B 1 68 ? 2.482 -7.754 -4.098 1 98.5 68 MET B CA 1
ATOM 1770 C C . MET B 1 68 ? 3.162 -6.41 -3.857 1 98.5 68 MET B C 1
ATOM 1772 O O . MET B 1 68 ? 4.16 -6.09 -4.504 1 98.5 68 MET B O 1
ATOM 1776 N N . LYS B 1 69 ? 2.582 -5.605 -3.033 1 97.5 69 LYS B N 1
ATOM 1777 C CA . LYS B 1 69 ? 3.24 -4.391 -2.557 1 97.5 69 LYS B CA 1
ATOM 1778 C C . LYS B 1 69 ? 4.211 -4.703 -1.419 1 97.5 69 LYS B C 1
ATOM 1780 O O . LYS B 1 69 ? 3.793 -5.137 -0.343 1 97.5 69 LYS B O 1
ATOM 1785 N N . GLY B 1 70 ? 5.449 -4.48 -1.701 1 96 70 GLY B N 1
ATOM 1786 C CA . GLY B 1 70 ? 6.473 -5 -0.805 1 96 70 GLY B CA 1
ATOM 1787 C C . GLY B 1 70 ? 6.91 -6.41 -1.152 1 96 70 GLY B C 1
ATOM 1788 O O . GLY B 1 70 ? 6.664 -6.887 -2.262 1 96 70 GLY B O 1
ATOM 1789 N N . ASN B 1 71 ? 7.688 -7.004 -0.313 1 94.88 71 ASN B N 1
ATOM 1790 C CA . ASN B 1 71 ? 8.141 -8.375 -0.505 1 94.88 71 ASN B CA 1
ATOM 1791 C C . ASN B 1 71 ? 7.902 -9.227 0.743 1 94.88 71 ASN B C 1
ATOM 1793 O O . ASN B 1 71 ? 7.293 -8.758 1.706 1 94.88 71 ASN B O 1
ATOM 1797 N N . ALA B 1 72 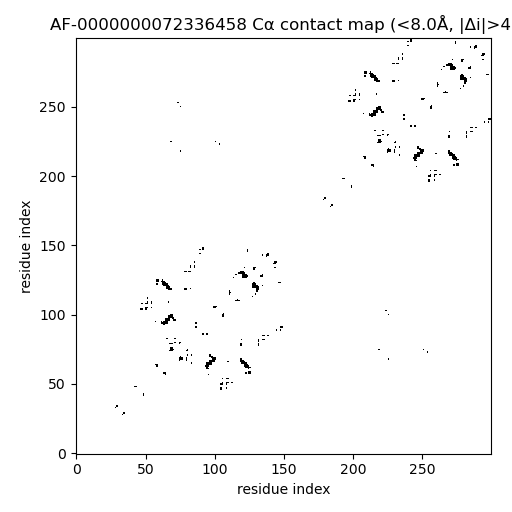? 8.328 -10.5 0.672 1 94 72 ALA B N 1
ATOM 1798 C CA . ALA B 1 72 ? 8.023 -11.469 1.722 1 94 72 ALA B CA 1
ATOM 1799 C C . ALA B 1 72 ? 8.539 -10.992 3.076 1 94 72 ALA B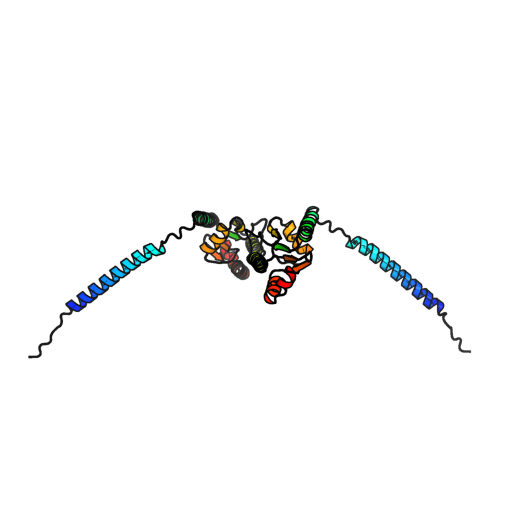 C 1
ATOM 1801 O O . ALA B 1 72 ? 7.887 -11.203 4.105 1 94 72 ALA B O 1
ATOM 1802 N N . SER B 1 73 ? 9.68 -10.273 3.082 1 93.5 73 SER B N 1
ATOM 1803 C CA . SER B 1 73 ? 10.305 -9.859 4.336 1 93.5 73 SER B CA 1
ATOM 1804 C C . SER B 1 73 ? 9.727 -8.539 4.828 1 93.5 73 SER B C 1
ATOM 1806 O O . SER B 1 73 ? 9.719 -8.273 6.031 1 93.5 73 SER B O 1
ATOM 1808 N N . LYS B 1 74 ? 9.25 -7.711 3.873 1 92.5 74 LYS B N 1
ATOM 1809 C CA . LYS B 1 74 ? 8.742 -6.391 4.227 1 92.5 74 LYS B CA 1
ATOM 1810 C C . LYS B 1 74 ? 7.484 -6.051 3.432 1 92.5 74 LYS B C 1
ATOM 1812 O O . LYS B 1 74 ? 7.488 -5.121 2.621 1 92.5 74 LYS B O 1
ATOM 1817 N N . PRO B 1 75 ? 6.41 -6.688 3.789 1 95.38 75 PRO B N 1
ATOM 1818 C CA . PRO B 1 75 ? 5.172 -6.309 3.102 1 95.38 75 PRO B CA 1
ATOM 1819 C C . PRO B 1 75 ? 4.762 -4.863 3.377 1 95.38 75 PRO B C 1
ATOM 1821 O O . PRO B 1 75 ? 4.91 -4.383 4.504 1 95.38 75 PRO B O 1
ATOM 1824 N N . ALA B 1 76 ? 4.289 -4.168 2.428 1 94.69 76 ALA B N 1
ATOM 1825 C CA . ALA B 1 76 ? 4.039 -2.734 2.529 1 94.69 76 ALA B CA 1
ATOM 1826 C C . ALA B 1 76 ? 2.541 -2.438 2.527 1 94.69 76 ALA B C 1
ATOM 1828 O O . ALA B 1 76 ? 2.133 -1.275 2.533 1 94.69 76 ALA B O 1
ATOM 1829 N N . CYS B 1 77 ? 1.651 -3.363 2.617 1 95.81 77 CYS B N 1
ATOM 1830 C CA . CYS B 1 77 ? 0.199 -3.232 2.584 1 95.81 77 CYS B CA 1
ATOM 1831 C C . CYS B 1 77 ? -0.469 -4.41 3.281 1 95.81 77 CYS B C 1
ATOM 1833 O O . CYS B 1 77 ? -0.033 -5.555 3.133 1 95.81 77 CYS B O 1
ATOM 1835 N N . LYS B 1 78 ? -1.486 -4.113 3.98 1 93.69 78 LYS B N 1
ATOM 1836 C CA . LYS B 1 78 ? -2.15 -5.145 4.773 1 93.69 78 LYS B CA 1
ATOM 1837 C C . LYS B 1 78 ? -2.738 -6.234 3.877 1 93.69 78 LYS B C 1
ATOM 1839 O O . LYS B 1 78 ? -2.709 -7.414 4.227 1 93.69 78 LYS B O 1
ATOM 1844 N N . PHE B 1 79 ? -3.18 -5.871 2.736 1 96.38 79 PHE B N 1
ATOM 1845 C CA . PHE B 1 79 ? -3.75 -6.848 1.817 1 96.38 79 PHE B CA 1
ATOM 1846 C C . PHE B 1 79 ? -2.672 -7.781 1.284 1 96.38 79 PHE B C 1
ATOM 1848 O O . PHE B 1 79 ? -2.879 -8.992 1.206 1 96.38 79 PHE B O 1
ATOM 1855 N N . SER B 1 80 ? -1.538 -7.273 0.867 1 98.06 80 SER B N 1
ATOM 1856 C CA . SER B 1 80 ? -0.411 -8.078 0.407 1 98.06 80 SER B CA 1
ATOM 1857 C C . SER B 1 80 ? 0.091 -9.008 1.508 1 98.06 80 SER B C 1
ATOM 1859 O O . SER B 1 80 ? 0.348 -10.188 1.262 1 98.06 80 SER B O 1
ATOM 1861 N N . ARG B 1 81 ? 0.227 -8.453 2.674 1 97.31 81 ARG B N 1
ATOM 1862 C CA . ARG B 1 81 ? 0.668 -9.266 3.809 1 97.31 81 ARG B CA 1
ATOM 1863 C C . ARG B 1 81 ? -0.296 -10.414 4.066 1 97.31 81 ARG B C 1
ATOM 1865 O O . ARG B 1 81 ? 0.13 -11.555 4.277 1 97.31 81 ARG B O 1
ATOM 1872 N N . GLN B 1 82 ? -1.527 -10.07 4.039 1 97.69 82 GLN B N 1
ATOM 1873 C CA . GLN B 1 82 ? -2.531 -11.086 4.316 1 97.69 82 GLN B CA 1
ATOM 1874 C C . GLN B 1 82 ? -2.49 -12.203 3.271 1 97.69 82 GLN B C 1
ATOM 1876 O O . GLN B 1 82 ? -2.562 -13.383 3.611 1 97.69 82 GLN B O 1
ATOM 1881 N N . ALA B 1 83 ? -2.422 -11.852 2.008 1 98.19 83 ALA B N 1
ATOM 1882 C CA . ALA B 1 83 ? -2.312 -12.852 0.951 1 98.19 83 ALA B CA 1
ATOM 1883 C C . ALA B 1 83 ? -1.104 -13.75 1.173 1 98.19 83 ALA B C 1
ATOM 1885 O O . ALA B 1 83 ? -1.209 -14.977 1.065 1 98.19 83 ALA B O 1
ATOM 1886 N N . LEU B 1 84 ? 0.01 -13.133 1.451 1 97.62 84 LEU B N 1
ATOM 1887 C CA . LEU B 1 84 ? 1.231 -13.891 1.701 1 97.62 84 LEU B CA 1
ATOM 1888 C C . LEU B 1 84 ? 1.042 -14.859 2.865 1 97.62 84 LEU B C 1
ATOM 1890 O O . LEU B 1 84 ? 1.449 -16.016 2.785 1 97.62 84 LEU B O 1
ATOM 1894 N N . ASP B 1 85 ? 0.454 -14.383 3.975 1 96.88 85 ASP B N 1
ATOM 1895 C CA . A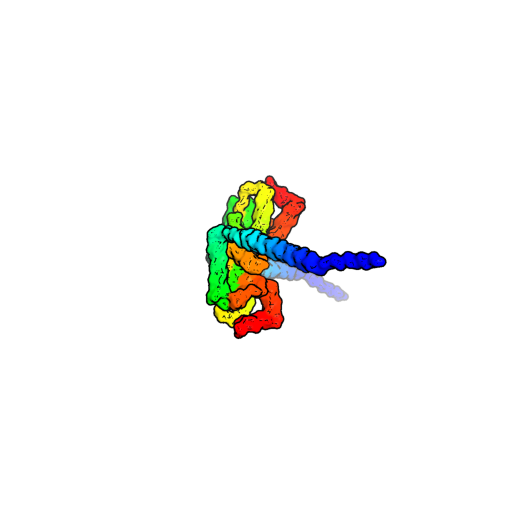SP B 1 85 ? 0.233 -15.195 5.168 1 96.88 85 ASP B CA 1
ATOM 1896 C C . ASP B 1 85 ? -0.635 -16.406 4.848 1 96.88 85 ASP B C 1
ATOM 1898 O O . ASP B 1 85 ? -0.364 -17.516 5.324 1 96.88 85 ASP B O 1
ATOM 1902 N N . ILE B 1 86 ? -1.649 -16.172 4.125 1 97.19 86 ILE B N 1
ATOM 1903 C CA . ILE B 1 86 ? -2.549 -17.25 3.734 1 97.19 86 ILE B CA 1
ATOM 1904 C C . ILE B 1 86 ? -1.773 -18.312 2.953 1 97.19 86 ILE B C 1
ATOM 1906 O O . ILE B 1 86 ? -1.929 -19.516 3.197 1 97.19 86 ILE B O 1
ATOM 1910 N N . LEU B 1 87 ? -0.938 -17.938 1.976 1 96.69 87 LEU B N 1
ATOM 1911 C CA . LEU B 1 87 ? -0.163 -18.875 1.168 1 96.69 87 LEU B CA 1
ATOM 1912 C C . LEU B 1 87 ? 0.83 -19.641 2.031 1 96.69 87 LEU B C 1
ATOM 1914 O O . LEU B 1 87 ? 1.02 -20.844 1.841 1 96.69 87 LEU B O 1
ATOM 1918 N N . LYS B 1 88 ? 1.441 -18.984 2.955 1 94.19 88 LYS B N 1
ATOM 1919 C CA . LYS B 1 88 ? 2.391 -19.625 3.859 1 94.19 88 LYS B CA 1
ATOM 1920 C C . LYS B 1 88 ? 1.704 -20.688 4.719 1 94.19 88 LYS B C 1
ATOM 1922 O O . LYS B 1 88 ? 2.266 -21.766 4.961 1 94.19 88 LYS B O 1
ATOM 1927 N N . THR B 1 89 ? 0.556 -20.344 5.176 1 92.81 89 THR B N 1
ATOM 1928 C CA . THR B 1 89 ? -0.196 -21.266 6.027 1 92.81 89 THR B CA 1
ATOM 1929 C C . THR B 1 89 ? -0.634 -22.484 5.238 1 92.81 89 THR B C 1
ATOM 1931 O O . THR B 1 89 ? -0.827 -23.562 5.812 1 92.81 89 THR B O 1
ATOM 1934 N N . SER B 1 90 ? -0.731 -22.328 4.016 1 89.12 90 SER B N 1
ATOM 1935 C CA . SER B 1 90 ? -1.148 -23.438 3.15 1 89.12 90 SER B CA 1
ATOM 1936 C C . SER B 1 90 ? 0.023 -24.359 2.816 1 89.12 90 SER B C 1
ATOM 1938 O O . SER B 1 90 ? -0.111 -25.266 2.002 1 89.12 90 SER B O 1
ATOM 1940 N N . LYS B 1 91 ? 1.181 -24.109 3.398 1 83 91 LYS B N 1
ATOM 1941 C CA . LYS B 1 91 ? 2.375 -24.953 3.311 1 83 91 LYS B CA 1
ATOM 1942 C C . LYS B 1 91 ? 2.85 -25.078 1.866 1 83 91 LYS B C 1
ATOM 1944 O O . LYS B 1 91 ? 3.188 -26.172 1.414 1 83 91 LYS B O 1
ATOM 1949 N N . VAL B 1 92 ? 2.723 -24.047 1.162 1 83.06 92 VAL B N 1
ATOM 1950 C CA . VAL B 1 92 ? 3.35 -23.969 -0.154 1 83.06 92 VAL B CA 1
ATOM 1951 C C . VAL B 1 92 ? 4.863 -23.859 -0.001 1 83.06 92 VAL B C 1
ATOM 1953 O O . VAL B 1 92 ? 5.363 -23 0.728 1 83.06 92 VAL B O 1
ATOM 1956 N N . PRO B 1 93 ? 5.543 -24.875 -0.587 1 77.44 93 PRO B N 1
ATOM 1957 C CA . PRO B 1 93 ? 6.98 -24.906 -0.323 1 77.44 93 PRO B CA 1
ATOM 1958 C C . PRO B 1 93 ? 7.703 -23.656 -0.823 1 77.44 93 PRO B C 1
ATOM 1960 O O . PRO B 1 93 ? 8.578 -23.125 -0.131 1 77.44 93 PRO B O 1
ATOM 1963 N N . ILE B 1 94 ? 7.488 -23.266 -2.062 1 90.31 94 ILE B N 1
ATOM 1964 C CA . ILE B 1 94 ? 8.203 -22.125 -2.631 1 90.31 94 ILE B CA 1
ATOM 1965 C C . ILE B 1 94 ? 7.211 -21.109 -3.191 1 90.31 94 ILE B C 1
ATOM 1967 O O . ILE B 1 94 ? 6.426 -21.438 -4.086 1 90.31 94 ILE B O 1
ATOM 1971 N N . ILE B 1 95 ? 7.156 -20.016 -2.59 1 95.44 95 ILE B N 1
ATOM 1972 C CA . ILE B 1 95 ? 6.352 -18.906 -3.078 1 95.44 95 ILE B CA 1
ATOM 1973 C C . ILE B 1 95 ? 7.262 -17.812 -3.625 1 95.44 95 ILE B C 1
ATOM 1975 O O . ILE B 1 95 ? 8.07 -17.234 -2.887 1 95.44 95 ILE B O 1
ATOM 1979 N N . ARG B 1 96 ? 7.211 -17.578 -4.863 1 97.94 96 ARG B N 1
ATOM 1980 C CA . ARG B 1 96 ? 7.93 -16.453 -5.445 1 97.94 96 ARG B CA 1
ATOM 1981 C C . ARG B 1 96 ? 7.148 -15.148 -5.25 1 97.94 96 ARG B C 1
ATOM 1983 O O . ARG B 1 96 ? 6 -15.039 -5.676 1 97.94 96 ARG B O 1
ATOM 1990 N N . THR B 1 97 ? 7.742 -14.219 -4.555 1 97.94 97 THR B N 1
ATOM 1991 C CA . THR B 1 97 ? 7.125 -12.914 -4.379 1 97.94 97 THR B CA 1
ATOM 1992 C C . THR B 1 97 ? 7.789 -11.875 -5.277 1 97.94 97 THR B C 1
ATOM 1994 O O . THR B 1 97 ? 9.016 -11.852 -5.406 1 97.94 97 THR B O 1
ATOM 1997 N N . VAL B 1 98 ? 7.035 -11.078 -5.953 1 98.12 98 VAL B N 1
ATOM 1998 C CA . VAL B 1 98 ? 7.52 -9.992 -6.801 1 98.12 98 VAL B CA 1
ATOM 1999 C C . VAL B 1 98 ? 7.016 -8.656 -6.262 1 98.12 98 VAL B C 1
ATOM 2001 O O . VAL B 1 98 ? 5.809 -8.43 -6.168 1 98.12 98 VAL B O 1
ATOM 2004 N N . ASP B 1 99 ? 7.867 -7.781 -5.906 1 97.44 99 ASP B N 1
ATOM 2005 C CA . ASP B 1 99 ? 7.512 -6.469 -5.371 1 97.44 99 ASP B CA 1
ATOM 2006 C C . ASP B 1 99 ? 7.211 -5.48 -6.492 1 97.44 99 ASP B C 1
ATOM 2008 O O . ASP B 1 99 ? 8.125 -4.984 -7.152 1 97.44 99 ASP B O 1
ATOM 2012 N N . VAL B 1 100 ? 5.961 -5.102 -6.539 1 96.94 100 VAL B N 1
ATOM 2013 C CA . VAL B 1 100 ? 5.555 -4.277 -7.676 1 96.94 100 VAL B CA 1
ATOM 2014 C C . VAL B 1 100 ? 5.926 -2.818 -7.414 1 96.94 100 VAL B C 1
ATOM 2016 O O . VAL B 1 100 ? 5.863 -1.983 -8.32 1 96.94 100 VAL B O 1
ATOM 2019 N N . LEU B 1 101 ? 6.277 -2.492 -6.195 1 94.75 101 LEU B N 1
ATOM 2020 C CA . LEU B 1 101 ? 6.648 -1.119 -5.871 1 94.75 101 LEU B CA 1
ATOM 2021 C C . LEU B 1 101 ? 8.039 -0.789 -6.414 1 94.75 101 LEU B C 1
ATOM 2023 O O . LEU B 1 101 ? 8.445 0.375 -6.422 1 94.75 101 LEU B O 1
ATOM 2027 N N . GLU B 1 102 ? 8.789 -1.743 -6.898 1 92.56 102 GLU B N 1
ATOM 2028 C CA . GLU B 1 102 ? 10.141 -1.529 -7.41 1 92.56 102 GLU B CA 1
ATOM 2029 C C . GLU B 1 102 ? 10.133 -0.649 -8.656 1 92.56 102 GLU B C 1
ATOM 2031 O O . GLU B 1 102 ? 11.117 0.025 -8.961 1 92.56 102 GLU B O 1
ATOM 2036 N N . SER B 1 103 ? 9.094 -0.7 -9.438 1 90.81 103 SER B N 1
ATOM 2037 C CA . SER B 1 103 ? 8.977 0.167 -10.602 1 90.81 103 SER B CA 1
ATOM 2038 C C . SER B 1 103 ? 7.512 0.41 -10.969 1 90.81 103 SER B C 1
ATOM 2040 O O . SER B 1 103 ? 6.688 -0.502 -10.891 1 90.81 103 SER B O 1
ATOM 2042 N N . GLN B 1 104 ? 7.277 1.639 -11.32 1 91 104 GLN B N 1
ATOM 2043 C CA . GLN B 1 104 ? 5.934 1.998 -11.758 1 91 104 GLN B CA 1
ATOM 2044 C C . GLN B 1 104 ? 5.504 1.164 -12.961 1 91 104 GLN B C 1
ATOM 2046 O O . GLN B 1 104 ? 4.332 0.814 -13.094 1 91 104 GLN B O 1
ATOM 2051 N N . GLU B 1 105 ? 6.461 0.853 -13.766 1 92.44 105 GLU B N 1
ATOM 2052 C CA . GLU B 1 105 ? 6.188 0.06 -14.961 1 92.44 105 GLU B CA 1
ATOM 2053 C C . GLU B 1 105 ? 5.734 -1.35 -14.594 1 92.44 105 GLU B C 1
ATOM 2055 O O . GLU B 1 105 ? 4.816 -1.891 -15.219 1 92.44 105 GLU B O 1
ATOM 2060 N N . LEU B 1 106 ? 6.422 -1.925 -13.648 1 95.44 106 LEU B N 1
ATOM 2061 C CA . LEU B 1 106 ? 6.027 -3.254 -13.195 1 95.44 106 LEU B CA 1
ATOM 2062 C C . LEU B 1 106 ? 4.629 -3.232 -12.594 1 95.44 106 LEU B C 1
ATOM 2064 O O . LEU B 1 106 ? 3.814 -4.121 -12.867 1 95.44 106 LEU B O 1
ATOM 2068 N N . ARG B 1 107 ? 4.379 -2.215 -11.773 1 95.44 107 ARG B N 1
ATOM 2069 C CA . ARG B 1 107 ? 3.084 -2.062 -11.117 1 95.44 107 ARG B CA 1
ATOM 2070 C C . ARG B 1 107 ? 1.964 -1.926 -12.141 1 95.44 107 ARG B C 1
ATOM 2072 O O . ARG B 1 107 ? 0.963 -2.643 -12.078 1 95.44 107 ARG B O 1
ATOM 2079 N N . SER B 1 108 ? 2.164 -1.071 -13.125 1 94.75 108 SER B N 1
ATOM 2080 C CA . SER B 1 108 ? 1.168 -0.892 -14.18 1 94.75 108 SER B CA 1
ATOM 2081 C C . SER B 1 108 ? 1.103 -2.109 -15.094 1 94.75 108 SER B C 1
ATOM 2083 O O . SER B 1 108 ? 0.02 -2.51 -15.523 1 94.75 108 SER B O 1
ATOM 2085 N N . GLY B 1 109 ? 2.211 -2.717 -15.328 1 96.12 109 GLY B N 1
ATOM 2086 C CA . GLY B 1 109 ? 2.303 -3.855 -16.234 1 96.12 109 GLY B CA 1
ATOM 2087 C C . GLY B 1 109 ? 1.511 -5.059 -15.758 1 96.12 109 GLY B C 1
ATOM 2088 O O . GLY B 1 109 ? 0.799 -5.688 -16.531 1 96.12 109 GLY B O 1
ATOM 2089 N N . ILE B 1 110 ? 1.629 -5.387 -14.508 1 98 110 ILE B N 1
ATOM 2090 C CA . ILE B 1 110 ? 0.957 -6.578 -14 1 98 110 ILE B CA 1
ATOM 2091 C C . ILE B 1 110 ? -0.557 -6.375 -14.047 1 98 110 ILE B C 1
ATOM 2093 O O . ILE B 1 110 ? -1.31 -7.324 -14.281 1 98 110 ILE B O 1
ATOM 2097 N N . LYS B 1 111 ? -1.021 -5.18 -13.805 1 97 111 LYS B N 1
ATOM 2098 C CA . LYS B 1 111 ? -2.449 -4.883 -13.867 1 97 111 LYS B CA 1
ATOM 2099 C C . LYS B 1 111 ? -2.984 -5.035 -15.289 1 97 111 LYS B C 1
ATOM 2101 O O . LYS B 1 111 ? -4.086 -5.547 -15.492 1 97 111 LYS B O 1
ATOM 2106 N N . ILE B 1 112 ? -2.164 -4.609 -16.219 1 96.31 112 ILE B N 1
ATOM 2107 C CA . ILE B 1 112 ? -2.539 -4.723 -17.625 1 96.31 112 ILE B CA 1
ATOM 2108 C C . ILE B 1 112 ? -2.502 -6.188 -18.047 1 96.31 112 ILE B C 1
ATOM 2110 O O . ILE B 1 112 ? -3.445 -6.684 -18.672 1 96.31 112 ILE B O 1
ATOM 2114 N N . PHE B 1 113 ? -1.448 -6.895 -17.719 1 97.69 113 PHE B N 1
ATOM 2115 C CA . PHE B 1 113 ? -1.236 -8.289 -18.094 1 97.69 113 PHE B CA 1
ATOM 2116 C C . PHE B 1 113 ? -2.379 -9.164 -17.594 1 97.69 113 PHE B C 1
ATOM 2118 O O . PHE B 1 113 ? -2.879 -10.016 -18.328 1 97.69 113 PHE B O 1
ATOM 2125 N N . SER B 1 114 ? -2.816 -8.953 -16.359 1 97.75 114 SER B N 1
ATOM 2126 C CA . SER B 1 114 ? -3.854 -9.773 -15.75 1 97.75 114 SER B CA 1
ATOM 2127 C C . SER B 1 114 ? -5.242 -9.219 -16.047 1 97.75 114 SER B C 1
ATOM 2129 O O . SER B 1 114 ? -6.25 -9.891 -15.797 1 97.75 114 SER B O 1
ATOM 2131 N N . ASN B 1 115 ? -5.289 -8.008 -16.594 1 97.5 115 ASN B N 1
ATOM 2132 C CA . ASN B 1 115 ? -6.551 -7.289 -16.734 1 97.5 115 ASN B CA 1
ATOM 2133 C C . ASN B 1 115 ? -7.312 -7.242 -15.414 1 97.5 115 ASN B C 1
ATOM 2135 O O . ASN B 1 115 ? -8.492 -7.594 -15.367 1 97.5 115 ASN B O 1
ATOM 2139 N N . TYR B 1 116 ? -6.676 -6.91 -14.367 1 97.56 116 TYR B N 1
ATOM 2140 C CA . TYR B 1 116 ? -7.176 -6.836 -13 1 97.56 116 TYR B CA 1
ATOM 2141 C C . TYR B 1 116 ? -6.527 -5.684 -12.242 1 97.56 116 TYR B C 1
ATOM 2143 O O . TYR B 1 116 ? -5.301 -5.559 -12.211 1 97.56 116 TYR B O 1
ATOM 2151 N N . PRO B 1 117 ? -7.297 -4.832 -11.578 1 96.62 117 PRO B N 1
ATOM 2152 C CA . PRO B 1 117 ? -6.773 -3.539 -11.133 1 96.62 117 PRO B CA 1
ATOM 2153 C C . PRO B 1 117 ? -6.145 -3.605 -9.742 1 96.62 117 PRO B C 1
ATOM 2155 O O . PRO B 1 117 ? -5.457 -2.668 -9.328 1 96.62 117 PRO B O 1
ATOM 2158 N N . TYR B 1 118 ? -6.332 -4.684 -9.008 1 97.06 118 TYR B N 1
ATOM 2159 C CA . TYR B 1 118 ? -5.945 -4.664 -7.602 1 97.06 118 TYR B CA 1
ATOM 2160 C C . TYR B 1 118 ? -4.652 -5.445 -7.383 1 97.06 118 TYR B C 1
ATOM 2162 O O . TYR B 1 118 ? -4.305 -6.32 -8.18 1 97.06 118 TYR B O 1
ATOM 2170 N N . ILE B 1 119 ? -3.873 -5.062 -6.422 1 98.06 119 ILE B N 1
ATOM 2171 C CA . ILE B 1 119 ? -2.709 -5.758 -5.879 1 98.06 119 ILE B CA 1
ATOM 2172 C C . ILE B 1 119 ? -2.979 -6.156 -4.43 1 98.06 119 ILE B C 1
ATOM 2174 O O . ILE B 1 119 ? -3.541 -5.379 -3.66 1 98.06 119 ILE B O 1
ATOM 2178 N N . PRO B 1 120 ? -2.672 -7.297 -4.141 1 98.5 120 PRO B N 1
ATOM 2179 C CA . PRO B 1 120 ? -1.803 -8.312 -4.746 1 98.5 120 PRO B CA 1
ATOM 2180 C C . PRO B 1 120 ? -2.52 -9.148 -5.801 1 98.5 120 PRO B C 1
ATOM 2182 O O . PRO B 1 120 ? -3.75 -9.109 -5.891 1 98.5 120 PRO B O 1
ATOM 2185 N N . GLN B 1 121 ? -1.709 -9.828 -6.629 1 98.81 121 GLN B N 1
ATOM 2186 C CA . GLN B 1 121 ? -2.207 -10.75 -7.641 1 98.81 121 GLN B CA 1
ATOM 2187 C C . GLN B 1 121 ? -1.485 -12.094 -7.562 1 98.81 121 GLN B C 1
ATOM 2189 O O . GLN B 1 121 ? -0.254 -12.148 -7.586 1 98.81 121 GLN B O 1
ATOM 2194 N N . LEU B 1 122 ? -2.238 -13.195 -7.543 1 98.75 122 LEU B N 1
ATOM 2195 C CA . LEU B 1 122 ? -1.685 -14.539 -7.391 1 98.75 122 LEU B CA 1
ATOM 2196 C C . LEU B 1 122 ? -1.749 -15.305 -8.711 1 98.75 122 LEU B C 1
ATOM 2198 O O . LEU B 1 122 ? -2.785 -15.312 -9.375 1 98.75 122 LEU B O 1
ATOM 2202 N N . TYR B 1 123 ? -0.671 -15.883 -9.086 1 98.62 123 TYR B N 1
ATOM 2203 C CA . TYR B 1 123 ? -0.586 -16.844 -10.188 1 98.62 123 TYR B CA 1
ATOM 2204 C C . TYR B 1 123 ? -0.162 -18.219 -9.688 1 98.62 123 TYR B C 1
ATOM 2206 O O . TYR B 1 123 ? 0.742 -18.328 -8.859 1 98.62 123 TYR B O 1
ATOM 2214 N N . VAL B 1 124 ? -0.82 -19.25 -10.141 1 97.94 124 VAL B N 1
ATOM 2215 C CA . VAL B 1 124 ? -0.465 -20.641 -9.852 1 97.94 124 VAL B CA 1
ATOM 2216 C C . VAL B 1 124 ? -0.341 -21.422 -11.156 1 97.94 124 VAL B C 1
ATOM 2218 O O . VAL B 1 124 ? -1.293 -21.5 -11.938 1 97.94 124 VAL B O 1
ATOM 2221 N N . ARG B 1 125 ? 0.912 -21.906 -11.375 1 96.75 125 ARG B N 1
ATOM 2222 C CA . ARG B 1 125 ? 1.17 -22.688 -12.57 1 96.75 125 ARG B CA 1
ATOM 2223 C C . ARG B 1 125 ? 0.747 -21.938 -13.828 1 96.75 125 ARG B C 1
ATOM 2225 O O . ARG B 1 125 ? 0.004 -22.469 -14.656 1 96.75 125 ARG B O 1
ATOM 2232 N N . LYS B 1 126 ? 1.082 -20.672 -13.859 1 97.56 126 LYS B N 1
ATOM 2233 C CA . LYS B 1 126 ? 0.97 -19.797 -15.023 1 97.56 126 LYS B CA 1
ATOM 2234 C C . LYS B 1 126 ? -0.465 -19.312 -15.203 1 97.56 126 LYS B C 1
ATOM 2236 O O . LYS B 1 126 ? -0.771 -18.625 -16.172 1 97.56 126 LYS B O 1
ATOM 2241 N N . THR B 1 127 ? -1.341 -19.594 -14.242 1 98 127 THR B N 1
ATOM 2242 C CA . THR B 1 127 ? -2.74 -19.188 -14.32 1 98 127 THR B CA 1
ATOM 2243 C C . THR B 1 127 ? -3.051 -18.109 -13.281 1 98 127 THR B C 1
ATOM 2245 O O . THR B 1 127 ? -2.695 -18.25 -12.109 1 98 127 THR B O 1
ATOM 2248 N N . PHE B 1 128 ? -3.756 -17.109 -13.766 1 98.81 128 PHE B N 1
ATOM 2249 C CA . PHE B 1 128 ? -4.184 -16.047 -12.859 1 98.81 128 PHE B CA 1
ATOM 2250 C C . PHE B 1 128 ? -5.328 -16.531 -11.969 1 98.81 128 PHE B C 1
ATOM 2252 O O . PHE B 1 128 ? -6.359 -16.984 -12.469 1 98.81 128 PHE B O 1
ATOM 2259 N N . ILE B 1 129 ? -5.117 -16.422 -10.617 1 98.5 129 ILE B N 1
ATOM 2260 C CA . ILE B 1 129 ? -6.133 -16.844 -9.664 1 98.5 129 ILE B CA 1
ATOM 2261 C C . ILE B 1 129 ? -6.992 -15.648 -9.258 1 98.5 129 ILE B C 1
ATOM 2263 O O . ILE B 1 129 ? -8.219 -15.742 -9.211 1 98.5 129 ILE B O 1
ATOM 2267 N N . GLY B 1 130 ? -6.328 -14.531 -8.891 1 98.5 130 GLY B N 1
ATOM 2268 C CA . GLY B 1 130 ? -7.055 -13.352 -8.453 1 98.5 130 GLY B CA 1
ATOM 2269 C C . GLY B 1 130 ? -6.324 -12.562 -7.383 1 98.5 130 GLY B C 1
ATOM 2270 O O . GLY B 1 130 ? -5.117 -12.727 -7.199 1 98.5 130 GLY B O 1
ATOM 2271 N N . GLY B 1 131 ? -7.074 -11.641 -6.773 1 98.38 131 GLY B N 1
ATOM 2272 C CA . GLY B 1 131 ? -6.562 -10.836 -5.68 1 98.38 131 GLY B CA 1
ATOM 2273 C C . GLY B 1 131 ? -6.879 -11.414 -4.312 1 98.38 131 GLY B C 1
ATOM 2274 O O . GLY B 1 131 ? -7.117 -12.617 -4.184 1 98.38 131 GLY B O 1
ATOM 2275 N N . LEU B 1 132 ? -6.793 -10.469 -3.357 1 98.5 132 LEU B N 1
ATOM 2276 C CA . LEU B 1 132 ? -6.934 -10.922 -1.979 1 98.5 132 LEU B CA 1
ATOM 2277 C C . LEU B 1 132 ? -8.297 -11.57 -1.754 1 98.5 132 LEU B C 1
ATOM 2279 O O . LEU B 1 132 ? -8.391 -12.617 -1.108 1 98.5 132 LEU B O 1
ATOM 2283 N N . GLU B 1 133 ? -9.375 -10.984 -2.227 1 98.06 133 GLU B N 1
ATOM 2284 C CA . GLU B 1 133 ? -10.727 -11.492 -1.994 1 98.06 133 GLU B CA 1
ATOM 2285 C C . GLU B 1 133 ? -10.875 -12.914 -2.521 1 98.06 133 GLU B C 1
ATOM 2287 O O . GLU B 1 133 ? -11.414 -13.781 -1.836 1 98.06 133 GLU B O 1
ATOM 2292 N N . LYS B 1 134 ? -10.422 -13.156 -3.676 1 98.5 134 LYS B N 1
ATOM 2293 C CA . LYS B 1 134 ? -10.477 -14.492 -4.254 1 98.5 134 LYS B CA 1
ATOM 2294 C C . LYS B 1 134 ? -9.641 -15.477 -3.447 1 98.5 134 LYS B C 1
ATOM 2296 O O . LYS B 1 134 ? -10.062 -16.609 -3.195 1 98.5 134 LYS B O 1
ATOM 2301 N N . ILE B 1 135 ? -8.445 -15.094 -3.105 1 98.19 135 ILE B N 1
ATOM 2302 C CA . ILE B 1 135 ? -7.559 -15.938 -2.309 1 98.19 135 ILE B CA 1
ATOM 2303 C C . ILE B 1 135 ? -8.25 -16.328 -1.001 1 98.19 135 ILE B C 1
ATOM 2305 O O . ILE B 1 135 ? -8.242 -17.484 -0.607 1 98.19 135 ILE B O 1
ATOM 2309 N N . LEU B 1 136 ? -8.875 -15.32 -0.378 1 98 136 LEU B N 1
ATOM 2310 C CA . LEU B 1 136 ? -9.586 -15.547 0.874 1 98 136 LEU B CA 1
ATOM 2311 C C . LEU B 1 136 ? -10.742 -16.516 0.669 1 98 136 LEU B C 1
ATOM 2313 O O . LEU B 1 136 ? -10.93 -17.438 1.463 1 98 136 LEU B O 1
ATOM 2317 N N . ASP B 1 137 ? -11.516 -16.281 -0.335 1 98.38 137 ASP B N 1
ATOM 2318 C CA . ASP B 1 137 ? -12.641 -17.156 -0.656 1 98.38 137 ASP B CA 1
ATOM 2319 C C . ASP B 1 137 ? -12.188 -18.594 -0.831 1 98.38 137 ASP B C 1
ATOM 2321 O O . ASP B 1 137 ? -12.773 -19.516 -0.251 1 98.38 137 ASP B O 1
ATOM 2325 N N . MET B 1 138 ? -11.156 -18.797 -1.586 1 97.88 138 MET B N 1
ATOM 2326 C CA . MET B 1 138 ? -10.656 -20.141 -1.878 1 97.88 138 MET B CA 1
ATOM 2327 C C . MET B 1 138 ? -10.039 -20.766 -0.635 1 97.88 138 MET B C 1
ATOM 2329 O O . MET B 1 138 ? -10.102 -21.984 -0.459 1 97.88 138 MET B O 1
ATOM 2333 N N . TYR B 1 139 ? -9.43 -19.969 0.159 1 97.19 139 TYR B N 1
ATOM 2334 C CA . TYR B 1 139 ? -8.883 -20.453 1.419 1 97.19 139 TYR B CA 1
ATOM 2335 C C . TYR B 1 139 ? -9.984 -21 2.32 1 97.19 139 TYR B C 1
ATOM 2337 O O . TYR B 1 139 ? -9.859 -22.078 2.883 1 97.19 139 TYR B O 1
ATOM 2345 N N . ASN B 1 140 ? -11.055 -20.266 2.412 1 97 140 ASN B N 1
ATOM 2346 C CA . ASN B 1 140 ? -12.164 -20.594 3.295 1 97 140 ASN B CA 1
ATOM 2347 C C . ASN B 1 140 ? -12.898 -21.844 2.822 1 97 140 ASN B C 1
ATOM 2349 O O . ASN B 1 140 ? -13.375 -22.641 3.637 1 97 140 ASN B O 1
ATOM 2353 N N . ASP B 1 141 ? -12.953 -22 1.584 1 96.69 141 ASP B N 1
ATOM 2354 C CA . ASP B 1 141 ? -13.719 -23.141 1.092 1 96.69 141 ASP B CA 1
ATOM 2355 C C . ASP B 1 141 ? -12.812 -24.344 0.828 1 96.69 141 ASP B C 1
ATOM 2357 O O . ASP B 1 141 ? -13.281 -25.391 0.373 1 96.69 141 ASP B O 1
ATOM 2361 N N . GLY B 1 142 ? -11.562 -24.188 0.958 1 95.12 142 GLY B N 1
ATOM 2362 C CA . GLY B 1 142 ? -10.625 -25.297 0.884 1 95.12 142 GLY B CA 1
ATOM 2363 C C . GLY B 1 142 ? -10.07 -25.516 -0.51 1 95.12 142 GLY B C 1
ATOM 2364 O O . GLY B 1 142 ? -9.164 -26.344 -0.703 1 95.12 142 GLY B O 1
ATOM 2365 N N . SER B 1 143 ? -10.492 -24.828 -1.485 1 96.31 143 SER B N 1
ATOM 2366 C CA . SER B 1 143 ? -10.086 -25.047 -2.867 1 96.31 143 SER B CA 1
ATOM 2367 C C . SER B 1 143 ? -8.672 -24.531 -3.111 1 96.31 143 SER B C 1
ATOM 2369 O O . SER B 1 143 ? -7.988 -24.984 -4.035 1 96.31 143 SER B O 1
ATOM 2371 N N . LEU B 1 144 ? -8.234 -23.562 -2.361 1 96.25 144 LEU B N 1
ATOM 2372 C CA . LEU B 1 144 ? -6.871 -23.078 -2.5 1 96.25 144 LEU B CA 1
ATOM 2373 C C . LEU B 1 144 ? -5.859 -24.172 -2.197 1 96.25 144 LEU B C 1
ATOM 2375 O O . LEU B 1 144 ? -4.898 -24.359 -2.945 1 96.25 144 LEU B O 1
ATOM 2379 N N . HIS B 1 145 ? -6.102 -24.812 -1.137 1 93.81 145 HIS B N 1
ATOM 2380 C CA . HIS B 1 145 ? -5.219 -25.906 -0.745 1 93.81 145 HIS B CA 1
ATOM 2381 C C . HIS B 1 145 ? -5.145 -26.969 -1.832 1 93.81 145 HIS B C 1
ATOM 2383 O O . HIS B 1 145 ? -4.059 -27.453 -2.156 1 93.81 145 HIS B O 1
ATOM 2389 N N . LYS B 1 146 ? -6.285 -27.297 -2.338 1 93.69 146 LYS B N 1
ATOM 2390 C CA . LYS B 1 146 ? -6.336 -28.297 -3.402 1 93.69 146 LYS B CA 1
ATOM 2391 C C . LYS B 1 146 ? -5.547 -27.844 -4.625 1 93.69 146 LYS B C 1
ATOM 2393 O O . LYS B 1 146 ? -4.832 -28.625 -5.242 1 93.69 146 LYS B O 1
ATOM 2398 N N . LEU B 1 147 ? -5.684 -26.547 -4.895 1 94.75 147 LEU B N 1
ATOM 2399 C CA . LEU B 1 147 ? -5.012 -25.969 -6.055 1 94.75 147 LEU B CA 1
ATOM 2400 C C . LEU B 1 147 ? -3.496 -26 -5.879 1 94.75 147 LEU B C 1
ATOM 2402 O O . LEU B 1 147 ? -2.766 -26.312 -6.82 1 94.75 147 LEU B O 1
ATOM 2406 N N . LEU B 1 148 ? -2.951 -25.797 -4.703 1 93.5 148 LEU B N 1
ATOM 2407 C CA . LEU B 1 148 ? -1.524 -25.641 -4.438 1 93.5 148 LEU B CA 1
ATOM 2408 C C . LEU B 1 148 ? -0.856 -27 -4.266 1 93.5 148 LEU B C 1
ATOM 2410 O O . LEU B 1 148 ? 0.347 -27.141 -4.496 1 93.5 148 LEU B O 1
ATOM 2414 N N . GLN B 1 149 ? -1.569 -27.969 -3.82 1 86.06 149 GLN B N 1
ATOM 2415 C CA . GLN B 1 149 ? -1.017 -29.281 -3.572 1 86.06 149 GLN B CA 1
ATOM 2416 C C . GLN B 1 149 ? -1.071 -30.156 -4.828 1 86.06 149 GLN B C 1
ATOM 2418 O O . GLN B 1 149 ? -0.383 -31.172 -4.918 1 86.06 149 GLN B O 1
ATOM 2423 N N . GLY B 1 150 ? -1.809 -29.75 -5.734 1 74.19 150 GLY B N 1
ATOM 2424 C CA . GLY B 1 150 ? -1.93 -30.562 -6.938 1 74.19 150 GLY B CA 1
ATOM 2425 C C . GLY B 1 150 ? -0.893 -30.219 -7.992 1 74.19 150 GLY B C 1
ATOM 2426 O O . GLY B 1 150 ? -0.212 -29.188 -7.891 1 74.19 150 GLY B O 1
#

InterPro domains:
  IPR002109 Glutaredoxin [PF00462] (64-129)
  IPR004480 Monothiol glutaredoxin-related [PTHR10293] (54-149)
  IPR036249 Thioredoxin-like superfamily [SSF52833] (53-149)

Secondary structure (DSSP, 8-state):
--------HHHHHHHHHHHHHHHHHHHHHHHHHHHHHHT------HHHHHHHHHHHHHHHH-SEEEEESB-SSSB-SHHHHHHHHHHHHTT-S--EEEEGGG-HHHHHHHHHHHT---S-EEEETTEEEESHHHHHHHHHHTHHHHHHH-/--------HHHHHHHHHHHHHHHHHHHHHHHHHHHHHHT------HHHHHHHHHHHHHHHH-SEEEEESB-SSSB-SHHHHHHHHHHHHTT-S--EEEEGGG-HHHHHHHHHHHT--SS-EEEETTEEEESHHHHHHHHHHTHHHHHHH-

Radius of gyration: 35.61 Å; Cα contacts (8 Å, |Δi|>4): 330; chains: 2; bounding box: 67×61×162 Å

Solvent-accessible surface area (backbone atoms only — not comparable to full-atom values): 16551 Å² total; per-residue (Å²): 136,85,82,77,79,73,74,64,69,62,57,58,52,51,51,52,50,51,53,49,49,49,49,49,49,49,47,48,48,46,43,51,53,47,49,59,53,65,56,48,66,73,66,43,54,74,65,47,49,52,33,48,49,52,53,53,47,51,35,69,74,35,55,32,30,36,40,22,42,30,37,91,91,54,52,67,38,72,57,26,40,48,46,51,51,55,47,54,73,60,65,54,88,68,72,46,64,40,45,32,73,78,33,71,54,45,41,53,34,53,28,59,75,67,69,42,92,64,75,19,38,36,31,49,70,67,36,83,72,39,36,50,68,50,51,50,53,27,53,74,71,47,52,43,53,56,61,70,73,98,137,85,81,77,78,74,74,63,68,62,57,59,54,49,51,53,50,50,52,49,49,50,50,52,48,48,48,47,48,46,45,49,53,47,50,58,53,67,58,49,67,74,66,43,53,74,66,46,50,53,31,47,49,52,53,52,48,52,35,70,73,35,54,32,31,36,41,20,41,30,39,91,90,52,51,69,38,72,56,26,40,49,46,52,51,54,47,54,72,60,64,55,89,67,73,46,63,41,44,31,74,78,33,72,55,43,42,53,37,53,28,60,74,67,70,42,91,65,75,19,37,36,30,50,70,68,36,82,71,41,37,51,68,49,53,51,51,27,52,73,71,46,52,40,52,56,61,70,72,98

Nearest PDB structures (foldseek):
  2mma-assembly1_A  TM=9.368E-01  e=4.399E-11  Arabidopsis thaliana
  2wul-assembly1_D  TM=9.544E-01  e=6.881E-10  Homo sapiens
  3zyw-assembly1_A  TM=9.447E-01  e=7.797E-10  Homo sapiens
  2yan-assembly2_B  TM=8.985E-01  e=3.921E-10  Homo sapiens
  2mmz-assembly1_A  TM=8.954E-01  e=1.582E-07  Homo sapiens

Organism: Babesia divergens (NCBI:txid32595)